Protein AF-A0A2D7VJ30-F1 (afdb_monomer_lite)

pLDDT: mean 86.88, std 16.92, range [27.81, 98.12]

Secondary structure (DSSP, 8-state):
-----GGGSS-----HHHHHHHHHHHHHHHHHHHHHHTTS--SSPPEEEEEEESSEEEEEEEETTTTEEEEEEEE-S-STT-SHHHHHHHHHHHHHHHHHSS---PPEEPPTTS-SEEEEPPTT-SSPEEEEEEEPPP--PPPTT-HHHHHHHHHHHHHHHHHHHTT----TT-------HHHHHS-TTSS--GGGSTT--HHHHHHHHHHHHHHHHHHHTS--STTT-----S---

Radius of gyration: 20.44 Å; chains: 1; bounding box: 49×44×53 Å

Structure (mmCIF, N/CA/C/O backbone):
data_AF-A0A2D7VJ30-F1
#
_entry.id   AF-A0A2D7VJ30-F1
#
loop_
_atom_site.group_PDB
_atom_site.id
_atom_site.type_symbol
_atom_site.label_atom_id
_atom_site.label_alt_id
_atom_site.label_comp_id
_atom_site.label_asym_id
_atom_site.label_entity_id
_atom_site.label_seq_id
_atom_site.pdbx_PDB_ins_code
_atom_site.Cartn_x
_atom_site.Cartn_y
_atom_site.Cartn_z
_atom_site.occupancy
_atom_site.B_iso_or_equiv
_atom_site.auth_seq_id
_atom_site.auth_comp_id
_atom_site.auth_asym_id
_atom_site.auth_atom_id
_atom_site.pdbx_PDB_model_num
ATOM 1 N N . MET A 1 1 ? 20.455 -17.076 -3.100 1.00 28.41 1 MET A N 1
ATOM 2 C CA . MET A 1 1 ? 21.435 -15.974 -2.982 1.00 28.41 1 MET A CA 1
ATOM 3 C C . MET A 1 1 ? 20.619 -14.715 -2.741 1.00 28.41 1 MET A C 1
ATOM 5 O O . MET A 1 1 ? 20.229 -14.033 -3.674 1.00 28.41 1 MET A O 1
ATOM 9 N N . SER A 1 2 ? 20.231 -14.583 -1.471 1.00 32.28 2 SER A N 1
ATOM 10 C CA . SER A 1 2 ? 19.262 -13.646 -0.897 1.00 32.28 2 SER A CA 1
ATOM 11 C C . SER A 1 2 ? 19.735 -12.207 -1.081 1.00 32.28 2 SER A C 1
ATOM 13 O O . SER A 1 2 ? 20.788 -11.851 -0.555 1.00 32.28 2 SER A O 1
ATOM 15 N N . LEU A 1 3 ? 18.965 -11.392 -1.793 1.00 27.81 3 LEU A N 1
ATOM 16 C CA . LEU A 1 3 ? 19.228 -9.969 -1.959 1.00 27.81 3 LEU A CA 1
ATOM 17 C C . LEU A 1 3 ? 18.086 -9.181 -1.314 1.00 27.81 3 LEU A C 1
ATOM 19 O O . LEU A 1 3 ? 16.923 -9.402 -1.625 1.00 27.81 3 LEU A O 1
ATOM 23 N N . TYR A 1 4 ? 18.491 -8.280 -0.416 1.00 28.09 4 TYR A N 1
ATOM 24 C CA . TYR A 1 4 ? 17.704 -7.277 0.305 1.00 28.09 4 TYR A CA 1
ATOM 25 C C . TYR A 1 4 ? 16.889 -7.741 1.519 1.00 28.09 4 TYR A C 1
ATOM 27 O O . TYR A 1 4 ? 15.678 -7.582 1.617 1.00 28.09 4 TYR A O 1
ATOM 35 N N . ARG A 1 5 ? 17.623 -8.157 2.561 1.00 30.75 5 ARG A N 1
ATOM 36 C CA . ARG A 1 5 ? 17.240 -7.796 3.932 1.00 30.75 5 ARG A CA 1
ATOM 37 C C . ARG A 1 5 ? 17.354 -6.274 4.080 1.00 30.75 5 ARG A C 1
ATOM 39 O O . ARG A 1 5 ? 18.399 -5.760 4.454 1.00 30.75 5 ARG A O 1
ATOM 46 N N . GLU A 1 6 ? 16.255 -5.559 3.871 1.00 36.19 6 GLU A N 1
ATOM 47 C CA . GLU A 1 6 ? 16.092 -4.151 4.286 1.00 36.19 6 GLU A CA 1
ATOM 48 C C . GLU A 1 6 ? 16.066 -3.962 5.819 1.00 36.19 6 GLU A C 1
ATOM 50 O O . GLU A 1 6 ? 15.799 -2.874 6.319 1.00 36.19 6 GLU A O 1
ATOM 55 N N . ARG A 1 7 ? 16.415 -4.994 6.600 1.00 30.75 7 ARG A N 1
ATOM 56 C CA . ARG A 1 7 ? 16.663 -4.864 8.043 1.00 30.75 7 ARG A CA 1
ATOM 57 C C . ARG A 1 7 ? 17.910 -4.037 8.376 1.00 30.75 7 ARG A C 1
ATOM 59 O O . ARG A 1 7 ? 18.017 -3.574 9.507 1.00 30.75 7 ARG A O 1
ATOM 66 N N . ASP A 1 8 ? 18.806 -3.808 7.415 1.00 31.05 8 ASP A N 1
ATOM 67 C CA . ASP A 1 8 ? 20.128 -3.232 7.691 1.00 31.05 8 ASP A CA 1
ATOM 68 C C . ASP A 1 8 ? 20.279 -1.743 7.314 1.00 31.05 8 ASP A C 1
ATOM 70 O O . ASP A 1 8 ? 21.296 -1.136 7.639 1.00 31.05 8 ASP A O 1
ATOM 74 N N . ALA A 1 9 ? 19.265 -1.099 6.718 1.00 29.41 9 ALA A N 1
ATOM 75 C CA . ALA A 1 9 ? 19.325 0.340 6.408 1.00 29.41 9 ALA A CA 1
ATOM 76 C C . ALA A 1 9 ? 18.953 1.254 7.598 1.00 29.41 9 ALA A C 1
ATOM 78 O O . ALA A 1 9 ? 19.264 2.442 7.578 1.00 29.41 9 ALA A O 1
ATOM 79 N N . TYR A 1 10 ? 18.347 0.705 8.660 1.00 31.94 10 TYR A N 1
ATOM 80 C CA . TYR A 1 10 ? 18.016 1.437 9.895 1.00 31.94 10 TYR A CA 1
ATOM 81 C C . TYR A 1 10 ? 18.921 1.095 11.092 1.00 31.94 10 TYR A C 1
ATOM 83 O O . TYR A 1 10 ? 18.740 1.634 12.182 1.00 31.94 10 TYR A O 1
ATOM 91 N N . LEU A 1 11 ? 19.924 0.230 10.909 1.00 32.91 11 LEU A N 1
ATOM 92 C CA . LEU A 1 11 ? 20.776 -0.281 11.988 1.00 32.91 11 LEU A CA 1
ATOM 93 C C . LEU A 1 11 ? 22.257 0.077 11.809 1.00 32.91 11 LEU A C 1
ATOM 95 O O . LEU A 1 11 ? 23.135 -0.752 12.021 1.00 32.91 11 LEU A O 1
ATOM 99 N N . ILE A 1 12 ? 22.568 1.336 11.491 1.00 35.53 12 ILE A N 1
ATOM 100 C CA . ILE A 1 12 ? 23.921 1.875 11.706 1.00 35.53 12 ILE A CA 1
ATOM 101 C C . ILE A 1 12 ? 23.830 3.257 12.355 1.00 35.53 12 ILE A C 1
ATOM 103 O O . ILE A 1 12 ? 24.028 4.280 11.716 1.00 35.53 12 ILE A O 1
ATOM 107 N N . MET A 1 13 ? 23.541 3.270 13.657 1.00 31.53 13 MET A N 1
ATOM 108 C CA . MET A 1 13 ? 24.076 4.252 14.609 1.00 31.53 13 MET A CA 1
ATOM 109 C C . MET A 1 13 ? 23.854 3.729 16.038 1.00 31.53 13 MET A C 1
ATOM 111 O O . MET A 1 13 ? 22.901 4.083 16.726 1.00 31.53 13 MET A O 1
ATOM 115 N N . GLN A 1 14 ? 24.741 2.836 16.490 1.00 40.41 14 GLN A N 1
ATOM 116 C CA . GLN A 1 14 ? 24.772 2.391 17.885 1.00 40.41 14 GLN A CA 1
ATOM 117 C C . GLN A 1 14 ? 25.393 3.487 18.763 1.00 40.41 14 GLN A C 1
ATOM 119 O O . GLN A 1 14 ? 26.599 3.519 18.981 1.00 40.41 14 GLN A O 1
ATOM 124 N N . ASN A 1 15 ? 24.545 4.386 19.263 1.00 39.69 15 ASN A N 1
ATOM 125 C CA . ASN A 1 15 ? 24.822 5.271 20.392 1.00 39.69 15 ASN A CA 1
ATOM 126 C C . ASN A 1 15 ? 23.623 5.200 21.346 1.00 39.69 15 ASN A C 1
ATOM 128 O O . ASN A 1 15 ? 22.479 5.220 20.898 1.00 39.69 15 ASN A O 1
ATOM 132 N N . VAL A 1 16 ? 23.868 5.141 22.658 1.00 47.88 16 VAL A N 1
ATOM 133 C CA . VAL A 1 16 ? 22.825 5.003 23.700 1.00 47.88 16 VAL A CA 1
ATOM 134 C C . VAL A 1 16 ? 21.731 6.082 23.583 1.00 47.88 16 VAL A C 1
ATOM 136 O O . VAL A 1 16 ? 20.562 5.782 23.793 1.00 47.88 16 VAL A O 1
ATOM 139 N N . GLY A 1 17 ? 22.073 7.290 23.116 1.00 40.62 17 GLY A N 1
ATOM 140 C CA . GLY A 1 17 ? 21.103 8.365 22.866 1.00 40.62 17 GLY A CA 1
ATOM 141 C C . GLY A 1 17 ? 20.212 8.189 21.625 1.00 40.62 17 GLY A C 1
ATOM 142 O O . GLY A 1 17 ? 19.139 8.772 21.574 1.00 40.62 17 GLY A O 1
ATOM 143 N N . VAL A 1 18 ? 20.596 7.375 20.634 1.00 52.44 18 VAL A N 1
ATOM 144 C CA . VAL A 1 18 ? 19.772 7.120 19.431 1.00 52.44 18 VAL A CA 1
ATOM 145 C C . VAL A 1 18 ? 18.658 6.119 19.743 1.00 52.44 18 VAL A C 1
ATOM 147 O O . VAL A 1 18 ? 17.539 6.283 19.268 1.00 52.44 18 VAL A O 1
ATOM 150 N N . ASN A 1 19 ? 18.923 5.128 20.600 1.00 46.28 19 ASN A N 1
ATOM 151 C CA . ASN A 1 19 ? 17.893 4.188 21.048 1.00 46.28 19 ASN A CA 1
ATOM 152 C C . ASN A 1 19 ? 16.810 4.874 21.889 1.00 46.28 19 ASN A C 1
ATOM 154 O O . ASN A 1 19 ? 15.638 4.584 21.687 1.00 46.28 19 ASN A O 1
ATOM 158 N N . GLU A 1 20 ? 17.164 5.804 22.780 1.00 45.00 20 GLU A N 1
ATOM 159 C CA . GLU A 1 20 ? 16.167 6.556 23.560 1.00 45.00 20 GLU A CA 1
ATOM 160 C C . GLU A 1 20 ? 15.290 7.451 22.673 1.00 45.00 20 GLU A C 1
ATOM 162 O O . GLU A 1 20 ? 14.073 7.460 22.837 1.00 45.00 20 GLU A O 1
ATOM 167 N N . VAL A 1 21 ? 15.883 8.130 21.683 1.00 56.81 21 VAL A N 1
ATOM 168 C CA . VAL A 1 21 ? 15.156 8.977 20.717 1.00 56.81 21 VAL A CA 1
ATOM 169 C C . VAL A 1 21 ? 14.266 8.148 19.785 1.00 56.81 21 VAL A C 1
ATOM 171 O O . VAL A 1 21 ? 13.152 8.558 19.461 1.00 56.81 21 VAL A O 1
ATOM 174 N N . MET A 1 22 ? 14.723 6.966 19.354 1.00 58.19 22 MET A N 1
ATOM 175 C CA . MET A 1 22 ? 13.897 6.047 18.562 1.00 58.19 22 MET A CA 1
ATOM 176 C C . MET A 1 22 ? 12.749 5.465 19.392 1.00 58.19 22 MET A C 1
ATOM 178 O O . MET A 1 22 ? 11.627 5.395 18.901 1.00 58.19 22 MET A O 1
ATOM 182 N N . ILE A 1 23 ? 12.986 5.076 20.647 1.00 60.16 23 ILE A N 1
ATOM 183 C CA . ILE A 1 23 ? 11.924 4.585 21.539 1.00 60.16 23 ILE A CA 1
ATOM 184 C C . ILE A 1 23 ? 10.889 5.693 21.788 1.00 60.16 23 ILE A C 1
ATOM 186 O O . ILE A 1 23 ? 9.693 5.440 21.647 1.00 60.16 23 ILE A O 1
ATOM 190 N N . SER A 1 24 ? 11.328 6.931 22.047 1.00 62.56 24 SER A N 1
ATOM 191 C CA . SER A 1 24 ? 10.415 8.055 22.286 1.00 62.56 24 SER A CA 1
ATOM 192 C C . SER A 1 24 ? 9.548 8.379 21.066 1.00 62.56 24 SER A C 1
ATOM 194 O O . SER A 1 24 ? 8.354 8.618 21.216 1.00 62.56 24 SER A O 1
ATOM 196 N N . THR A 1 25 ? 10.099 8.305 19.849 1.00 74.56 25 THR A N 1
ATOM 197 C CA . THR A 1 25 ? 9.319 8.528 18.616 1.00 74.56 25 THR A CA 1
ATOM 198 C C . THR A 1 25 ? 8.296 7.423 18.350 1.00 74.56 25 THR A C 1
ATOM 200 O O . THR A 1 25 ? 7.193 7.718 17.885 1.00 74.56 25 THR A O 1
ATOM 203 N N . HIS A 1 26 ? 8.606 6.161 18.669 1.00 77.75 26 HIS A N 1
ATOM 204 C CA . HIS A 1 26 ? 7.632 5.070 18.544 1.00 77.75 26 HIS A CA 1
ATOM 205 C C . HIS A 1 26 ? 6.495 5.203 19.563 1.00 77.75 26 HIS A C 1
ATOM 207 O O . HIS A 1 26 ? 5.338 4.951 19.216 1.00 77.75 26 HIS A O 1
ATOM 213 N N . ASP A 1 27 ? 6.803 5.621 20.791 1.00 82.75 27 ASP A N 1
ATOM 214 C CA . ASP A 1 27 ? 5.796 5.857 21.826 1.00 82.75 27 ASP A CA 1
ATOM 215 C C . ASP A 1 27 ? 4.897 7.048 21.479 1.00 82.75 27 ASP A C 1
ATOM 217 O O . ASP A 1 27 ? 3.673 6.934 21.575 1.00 82.75 27 ASP A O 1
ATOM 221 N N . GLU A 1 28 ? 5.466 8.157 21.002 1.00 87.69 28 GLU A N 1
ATOM 222 C CA . GLU A 1 28 ? 4.704 9.309 20.510 1.00 87.69 28 GLU A CA 1
ATOM 223 C C . GLU A 1 28 ? 3.789 8.915 19.348 1.00 87.69 28 GLU A C 1
ATOM 225 O O . GLU A 1 28 ? 2.594 9.215 19.376 1.00 87.69 28 GLU A O 1
ATOM 230 N N . MET A 1 29 ? 4.307 8.168 18.369 1.00 90.56 29 MET A N 1
ATOM 231 C CA . MET A 1 29 ? 3.504 7.693 17.244 1.00 90.56 29 MET A CA 1
ATOM 232 C C . MET A 1 29 ? 2.374 6.767 17.699 1.00 90.56 29 MET A C 1
ATOM 234 O O . MET A 1 29 ? 1.230 6.897 17.264 1.00 90.56 29 MET A O 1
ATOM 238 N N . LYS A 1 30 ? 2.654 5.863 18.640 1.00 91.69 30 LYS A N 1
ATOM 239 C CA . LYS A 1 30 ? 1.637 4.988 19.227 1.00 91.69 30 LYS A CA 1
ATOM 240 C C . LYS A 1 30 ? 0.530 5.784 19.924 1.00 91.69 30 LYS A C 1
ATOM 242 O O . LYS A 1 30 ? -0.623 5.355 19.877 1.00 91.69 30 LYS A O 1
ATOM 247 N N . GLN A 1 31 ? 0.835 6.930 20.539 1.00 91.62 31 GLN A N 1
ATOM 248 C CA . GLN A 1 31 ? -0.200 7.817 21.085 1.00 91.62 31 GLN A CA 1
ATOM 249 C C . GLN A 1 31 ? -1.036 8.481 19.987 1.00 91.62 31 GLN A C 1
ATOM 251 O O . GLN A 1 31 ? -2.257 8.518 20.114 1.00 91.62 31 GLN A O 1
ATOM 256 N N . GLN A 1 32 ? -0.416 8.927 18.891 1.00 93.94 32 GLN A N 1
ATOM 257 C CA . GLN A 1 32 ? -1.145 9.491 17.745 1.00 93.94 32 GLN A CA 1
ATOM 258 C C . GLN A 1 32 ? -2.102 8.467 17.125 1.00 93.94 32 GLN A C 1
ATOM 260 O O . GLN A 1 32 ? -3.252 8.784 16.836 1.00 93.94 32 GLN A O 1
ATOM 265 N N . ILE A 1 33 ? -1.676 7.206 17.010 1.00 95.06 33 ILE A N 1
ATOM 266 C CA . ILE A 1 33 ? -2.537 6.118 16.526 1.00 95.06 33 ILE A CA 1
ATOM 267 C C . ILE A 1 33 ? -3.690 5.857 17.497 1.00 95.06 33 ILE A C 1
ATOM 269 O O . ILE A 1 33 ? -4.824 5.682 17.067 1.00 95.06 33 ILE A O 1
ATOM 273 N N . LYS A 1 34 ? -3.438 5.848 18.811 1.00 94.44 34 LYS A N 1
ATOM 274 C CA . LYS A 1 34 ? -4.513 5.698 19.806 1.00 94.44 34 LYS A CA 1
ATOM 275 C C . LYS A 1 34 ? -5.538 6.826 19.727 1.00 94.44 34 LYS A C 1
ATOM 277 O O . LYS A 1 34 ? -6.722 6.559 19.914 1.00 94.44 34 LYS A O 1
ATOM 282 N N . GLU A 1 35 ? -5.101 8.054 19.456 1.00 94.06 35 GLU A N 1
ATOM 283 C CA . GLU A 1 35 ? -6.007 9.182 19.230 1.00 94.06 35 GLU A CA 1
ATOM 284 C C . GLU A 1 35 ? -6.831 8.977 17.959 1.00 94.06 35 GLU A C 1
ATOM 286 O O . GLU A 1 35 ? -8.057 9.044 18.008 1.00 94.06 35 GLU A O 1
ATOM 291 N N . LEU A 1 36 ? -6.175 8.624 16.850 1.00 95.19 36 LEU A N 1
ATOM 292 C CA . LEU A 1 36 ? -6.826 8.290 15.583 1.00 95.19 36 LEU A CA 1
ATOM 293 C C . LEU A 1 36 ? -7.886 7.195 15.763 1.00 95.19 36 LEU A C 1
ATOM 295 O O . LEU A 1 36 ? -8.992 7.315 15.243 1.00 95.19 36 LEU A O 1
ATOM 299 N N . LEU A 1 37 ? -7.599 6.152 16.547 1.00 96.56 37 LEU A N 1
ATOM 300 C CA . LEU A 1 37 ? -8.526 5.039 16.776 1.00 96.56 37 LEU A CA 1
ATOM 301 C C . LEU A 1 37 ? -9.787 5.446 17.556 1.00 96.56 37 LEU A C 1
ATOM 303 O O . LEU A 1 37 ? -10.781 4.725 17.502 1.00 96.56 37 LEU A O 1
ATOM 307 N N . ARG A 1 38 ? -9.820 6.618 18.212 1.00 95.81 38 ARG A N 1
ATOM 308 C CA . ARG A 1 38 ? -11.063 7.160 18.801 1.00 95.81 38 ARG A CA 1
ATOM 309 C C . ARG A 1 38 ? -12.093 7.554 17.748 1.00 95.81 38 ARG A C 1
ATOM 311 O O . ARG A 1 38 ? -13.291 7.572 18.053 1.00 95.81 38 ARG A O 1
ATOM 318 N N . GLN A 1 39 ? -11.648 7.816 16.521 1.00 96.19 39 GLN A N 1
ATOM 319 C CA . GLN A 1 39 ? -12.527 8.082 15.385 1.00 96.19 39 GLN A CA 1
ATOM 320 C C . GLN A 1 39 ? -13.224 6.820 14.871 1.00 96.19 39 GLN A C 1
ATOM 322 O O . GLN A 1 39 ? -14.129 6.931 14.058 1.00 96.19 39 GLN A O 1
ATOM 327 N N . TYR A 1 40 ? -12.875 5.635 15.373 1.00 97.00 40 TYR A N 1
ATOM 328 C CA . TYR A 1 40 ? -13.474 4.360 14.985 1.00 97.00 40 TYR A CA 1
ATOM 329 C C . TYR A 1 40 ? -14.381 3.815 16.094 1.00 97.00 40 TYR A C 1
ATOM 331 O O . TYR A 1 40 ? -14.348 4.261 17.249 1.00 97.00 40 TYR A O 1
ATOM 339 N N . GLU A 1 41 ? -15.246 2.871 15.736 1.00 94.00 41 GLU A N 1
ATOM 340 C CA . GLU A 1 41 ? -16.176 2.225 16.663 1.00 94.00 41 GLU A CA 1
ATOM 341 C C . GLU A 1 41 ? -15.523 1.020 17.348 1.00 94.00 41 GLU A C 1
ATOM 343 O O . GLU A 1 41 ? -15.628 -0.112 16.889 1.00 94.00 41 GLU A O 1
ATOM 348 N N . PHE A 1 42 ? -14.859 1.275 18.476 1.00 94.88 42 PHE A N 1
ATOM 349 C CA . PHE A 1 42 ? -14.403 0.240 19.405 1.00 94.88 42 PHE A CA 1
ATOM 350 C C . PHE A 1 42 ? -15.138 0.376 20.741 1.00 94.88 42 PHE A C 1
ATOM 352 O O . PHE A 1 42 ? -15.321 1.491 21.236 1.00 94.88 42 PHE A O 1
ATOM 359 N N . ALA A 1 43 ? -15.536 -0.747 21.344 1.00 93.25 43 ALA A N 1
ATOM 360 C CA . ALA A 1 43 ? -16.211 -0.757 22.646 1.00 93.25 43 ALA A CA 1
ATOM 361 C C . ALA A 1 43 ? -15.281 -0.321 23.794 1.00 93.25 43 ALA A C 1
ATOM 363 O O . ALA A 1 43 ? -15.713 0.329 24.747 1.00 93.25 43 ALA A O 1
ATOM 364 N N . ALA A 1 44 ? -13.991 -0.636 23.673 1.00 93.19 44 ALA A N 1
ATOM 365 C CA . ALA A 1 44 ? -12.924 -0.191 24.558 1.00 93.19 44 ALA A CA 1
ATOM 366 C C . ALA A 1 44 ? -11.691 0.223 23.732 1.00 93.19 44 ALA A C 1
ATOM 368 O O . ALA A 1 44 ? -11.546 -0.225 22.595 1.00 93.19 44 ALA A O 1
ATOM 369 N N . PRO A 1 45 ? -10.783 1.066 24.265 1.00 94.31 45 PRO A N 1
ATOM 370 C CA . PRO A 1 45 ? -9.557 1.426 23.557 1.00 94.31 45 PRO A CA 1
ATOM 371 C C . PRO A 1 45 ? -8.728 0.175 23.211 1.00 94.31 45 PRO A C 1
ATOM 373 O O . PRO A 1 45 ? -8.317 -0.536 24.134 1.00 94.31 45 PRO A O 1
ATOM 376 N N . PRO A 1 46 ? -8.454 -0.098 21.923 1.00 96.38 46 PRO A N 1
ATOM 377 C CA . PRO A 1 46 ? -7.729 -1.297 21.531 1.00 96.38 46 PRO 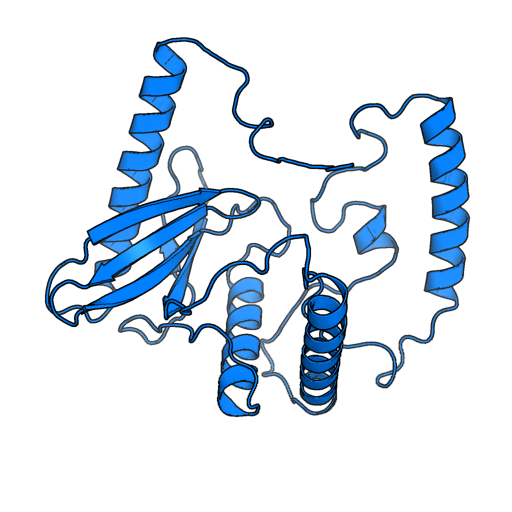A CA 1
ATOM 378 C C . PRO A 1 46 ? -6.231 -1.179 21.846 1.00 96.38 46 PRO A C 1
ATOM 380 O O . PRO A 1 46 ? -5.669 -0.087 22.008 1.00 96.38 46 PRO A O 1
ATOM 383 N N . GLU A 1 47 ? -5.556 -2.322 21.916 1.00 96.62 47 GLU A N 1
ATOM 384 C CA . GLU A 1 47 ? -4.109 -2.366 22.086 1.00 96.62 47 GLU A CA 1
ATOM 385 C C . GLU A 1 47 ? -3.407 -2.142 20.746 1.00 96.62 47 GLU A C 1
ATOM 387 O O . GLU A 1 47 ? -3.735 -2.780 19.753 1.00 96.62 47 GLU A O 1
ATOM 392 N N . VAL A 1 48 ? -2.396 -1.272 20.729 1.00 96.88 48 VAL A N 1
ATOM 393 C CA . VAL A 1 48 ? -1.609 -0.956 19.529 1.00 96.88 48 VAL A CA 1
ATOM 394 C C . VAL A 1 48 ? -0.179 -1.458 19.698 1.00 96.88 48 VAL A C 1
ATOM 396 O O . VAL A 1 48 ? 0.479 -1.129 20.692 1.00 96.88 48 VAL A O 1
ATOM 399 N N . SER A 1 49 ? 0.343 -2.194 18.724 1.00 94.25 49 SER A N 1
ATOM 400 C CA . SER A 1 49 ? 1.736 -2.644 18.680 1.00 94.25 49 SER A CA 1
ATOM 401 C C . SER A 1 49 ? 2.365 -2.355 17.321 1.00 94.25 49 SER A C 1
ATOM 403 O O . SER A 1 49 ? 1.718 -2.434 16.282 1.00 94.25 49 SER A O 1
ATOM 405 N N . TYR A 1 50 ? 3.639 -1.974 17.327 1.00 93.38 50 TYR A N 1
ATOM 406 C CA . TYR A 1 50 ? 4.400 -1.792 16.096 1.00 93.38 50 TYR A CA 1
ATOM 407 C C . TYR A 1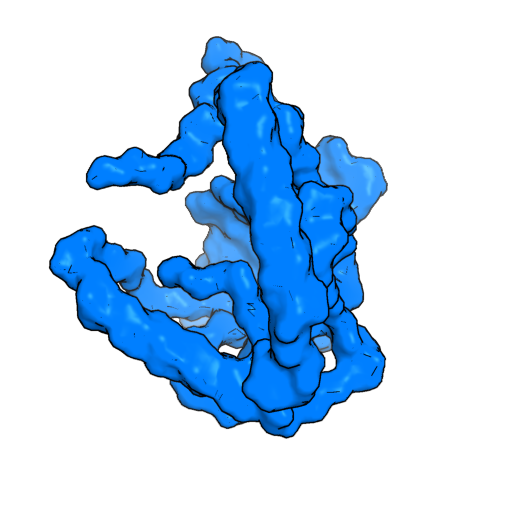 50 ? 4.711 -3.155 15.471 1.00 93.38 50 TYR A C 1
ATOM 409 O O . TYR A 1 50 ? 5.128 -4.070 16.185 1.00 93.38 50 TYR A O 1
ATOM 417 N N . LEU A 1 51 ? 4.511 -3.287 14.159 1.00 89.69 51 LEU A N 1
ATOM 418 C CA . LEU A 1 51 ? 4.802 -4.515 13.421 1.00 89.69 51 LEU A CA 1
ATOM 419 C C . LEU A 1 51 ? 6.110 -4.394 12.641 1.00 89.69 51 LEU A C 1
ATOM 421 O O . LEU A 1 51 ? 7.031 -5.183 12.841 1.00 89.69 51 LEU A O 1
ATOM 425 N N . THR A 1 52 ? 6.176 -3.431 11.724 1.00 88.50 52 THR A N 1
ATOM 426 C CA . THR A 1 52 ? 7.323 -3.248 10.832 1.00 88.50 52 THR A CA 1
ATOM 427 C C . THR A 1 52 ? 7.288 -1.873 10.172 1.00 88.50 52 THR A C 1
ATOM 429 O O . THR A 1 52 ? 6.245 -1.213 10.138 1.00 88.50 52 THR A O 1
ATOM 432 N N . ALA A 1 53 ? 8.416 -1.475 9.595 1.00 84.19 53 ALA A N 1
ATOM 433 C CA . ALA A 1 53 ? 8.500 -0.363 8.668 1.00 84.19 53 ALA A CA 1
ATOM 434 C C . ALA A 1 53 ? 9.390 -0.744 7.487 1.00 84.19 53 ALA A C 1
ATOM 436 O O . ALA A 1 53 ? 10.464 -1.319 7.666 1.00 84.19 53 ALA A O 1
ATOM 437 N N . SER A 1 54 ? 8.930 -0.390 6.292 1.00 76.88 54 SER A N 1
ATOM 438 C CA . SER A 1 54 ? 9.746 -0.310 5.078 1.00 76.88 54 SER A CA 1
ATOM 439 C C . SER A 1 54 ? 9.469 1.041 4.414 1.00 76.88 54 SER A C 1
ATOM 441 O O . SER A 1 54 ? 9.979 2.064 4.865 1.00 76.88 54 SER A O 1
ATOM 443 N N . GLU A 1 55 ? 8.567 1.087 3.432 1.00 81.88 55 GLU A N 1
ATOM 444 C CA . GLU A 1 55 ? 8.068 2.326 2.826 1.00 81.88 55 GLU A CA 1
ATOM 445 C C . GLU A 1 55 ? 7.008 3.026 3.676 1.00 81.88 55 GLU A C 1
ATOM 447 O O . GLU A 1 55 ? 6.845 4.241 3.581 1.00 81.88 55 GLU A O 1
ATOM 452 N N . ASN A 1 56 ? 6.285 2.263 4.494 1.00 89.19 56 ASN A N 1
ATOM 453 C CA . ASN A 1 56 ? 5.224 2.719 5.386 1.00 89.19 56 ASN A CA 1
ATOM 454 C C . ASN A 1 56 ? 5.465 2.141 6.782 1.00 89.19 56 ASN A C 1
ATOM 456 O O . ASN A 1 56 ? 6.109 1.099 6.910 1.00 89.19 56 ASN A O 1
ATOM 460 N N . GLN A 1 57 ? 4.931 2.785 7.820 1.00 92.50 57 GLN A N 1
ATOM 461 C CA . GLN A 1 57 ? 4.949 2.222 9.173 1.00 92.50 57 GLN A CA 1
ATOM 462 C C . GLN A 1 57 ? 3.652 1.461 9.417 1.00 92.50 57 GLN A C 1
ATOM 464 O O . GLN A 1 57 ? 2.565 1.997 9.192 1.00 92.50 57 GLN A O 1
ATOM 469 N N . ILE A 1 58 ? 3.768 0.215 9.865 1.00 94.19 58 ILE A N 1
ATOM 470 C CA . ILE A 1 58 ? 2.641 -0.693 10.050 1.00 94.19 58 ILE A CA 1
ATOM 471 C C . ILE A 1 58 ? 2.491 -1.026 11.530 1.00 94.19 58 ILE A C 1
ATOM 473 O O . ILE A 1 58 ? 3.446 -1.441 12.192 1.00 94.19 58 ILE A O 1
ATOM 477 N N . TYR A 1 59 ? 1.268 -0.886 12.031 1.00 95.69 59 TYR A N 1
ATOM 478 C CA . TYR A 1 59 ? 0.891 -1.193 13.403 1.00 95.69 59 TYR A CA 1
ATOM 479 C C . TYR A 1 59 ? -0.253 -2.200 13.423 1.00 95.69 59 TYR A C 1
ATOM 481 O O . TYR A 1 59 ? -1.194 -2.096 12.639 1.00 95.69 59 TYR A O 1
ATOM 489 N N . ILE A 1 60 ? -0.184 -3.159 14.341 1.00 96.75 60 ILE A N 1
ATOM 490 C CA . ILE A 1 60 ? -1.288 -4.065 14.648 1.00 96.75 60 ILE A CA 1
ATOM 491 C C . ILE A 1 60 ? -2.140 -3.433 15.744 1.00 96.75 60 ILE A C 1
ATOM 493 O O . ILE A 1 60 ? -1.625 -2.867 16.712 1.00 96.75 60 ILE A O 1
ATOM 497 N N . VAL A 1 61 ? -3.451 -3.559 15.586 1.00 97.81 61 VAL A N 1
ATOM 498 C CA . VAL A 1 61 ? -4.456 -3.144 16.556 1.00 97.81 61 VAL A CA 1
ATOM 499 C C . VAL A 1 61 ? -5.222 -4.385 17.000 1.00 97.81 61 VAL A C 1
ATOM 501 O O . VAL A 1 61 ? -5.879 -5.030 16.184 1.00 97.81 61 VAL A O 1
ATOM 504 N N . ASN A 1 62 ? -5.123 -4.732 18.281 1.00 97.44 62 ASN A N 1
ATOM 505 C CA . ASN A 1 62 ? -5.860 -5.837 18.885 1.00 97.44 62 ASN A CA 1
ATOM 506 C C . ASN A 1 62 ? -7.058 -5.274 19.652 1.00 97.44 62 ASN A C 1
ATOM 508 O O . ASN A 1 62 ? -6.893 -4.582 20.662 1.00 97.44 62 ASN A O 1
ATOM 512 N N . ASP A 1 63 ? -8.258 -5.570 19.166 1.00 96.81 63 ASP A N 1
ATOM 513 C CA . ASP A 1 63 ? -9.496 -5.270 19.871 1.00 96.81 63 ASP A CA 1
ATOM 514 C C . ASP A 1 63 ? -9.853 -6.456 20.770 1.00 96.81 63 ASP A C 1
ATOM 516 O O . ASP A 1 63 ? -10.427 -7.451 20.329 1.00 96.81 63 ASP A O 1
ATOM 520 N N . HIS A 1 64 ? -9.466 -6.359 22.042 1.00 94.06 64 HIS A N 1
ATOM 521 C CA . HIS A 1 64 ? -9.668 -7.424 23.028 1.00 94.06 64 HIS A CA 1
ATOM 522 C C . HIS A 1 64 ? -11.141 -7.676 23.366 1.00 94.06 64 HIS A C 1
ATOM 524 O O . HIS A 1 64 ? -11.452 -8.751 23.872 1.00 94.06 64 HIS A O 1
ATOM 530 N N . ASP A 1 65 ? -12.036 -6.721 23.096 1.00 94.06 65 ASP A N 1
ATOM 531 C CA . ASP A 1 65 ? -13.470 -6.887 23.354 1.00 94.06 65 ASP A CA 1
ATOM 532 C C . ASP A 1 65 ? -14.118 -7.787 22.294 1.00 94.06 65 ASP A C 1
ATOM 534 O O . ASP A 1 65 ? -14.782 -8.770 22.626 1.00 94.06 65 ASP A O 1
ATOM 538 N N . SER A 1 66 ? -13.855 -7.515 21.010 1.00 94.12 66 SER A N 1
ATOM 539 C CA . SER A 1 66 ? -14.383 -8.333 19.909 1.00 94.12 66 SER A CA 1
ATOM 540 C C . SER A 1 66 ? -13.516 -9.546 19.552 1.00 94.12 66 SER A C 1
ATOM 542 O O . SER A 1 66 ? -13.974 -10.448 18.850 1.00 94.12 66 SER A O 1
ATOM 544 N N . GLY A 1 67 ? -12.260 -9.577 20.006 1.00 94.56 67 GLY A N 1
ATOM 545 C CA . GLY A 1 67 ? -11.259 -10.575 19.620 1.00 94.56 67 GLY A CA 1
ATOM 546 C C . GLY A 1 67 ? -10.690 -10.378 18.208 1.00 94.56 67 GLY A C 1
ATOM 547 O O . GLY A 1 67 ? -9.901 -11.205 17.748 1.00 94.56 67 GLY A O 1
ATOM 548 N N . ASN A 1 68 ? -11.073 -9.304 17.509 1.00 95.75 68 ASN A N 1
ATOM 549 C CA . ASN A 1 68 ? -10.611 -9.016 16.154 1.00 95.75 68 ASN A CA 1
ATOM 550 C C . ASN A 1 68 ? -9.258 -8.296 16.139 1.00 95.75 68 ASN A C 1
ATOM 552 O O . ASN A 1 68 ? -8.867 -7.595 17.077 1.00 95.75 68 ASN A O 1
ATOM 556 N N . ARG A 1 69 ? -8.564 -8.431 15.007 1.00 97.12 69 ARG A N 1
ATOM 557 C CA . ARG A 1 69 ? -7.322 -7.716 14.714 1.00 97.12 69 ARG A CA 1
ATOM 558 C C . ARG A 1 69 ? -7.497 -6.803 13.514 1.00 97.12 69 ARG A C 1
ATOM 560 O O . ARG A 1 69 ? -8.186 -7.137 12.548 1.00 97.12 69 ARG A O 1
ATOM 567 N N . TYR A 1 70 ? -6.800 -5.680 13.564 1.00 97.94 70 TYR A N 1
ATOM 568 C CA . TYR A 1 70 ? -6.758 -4.685 12.505 1.00 97.94 70 TYR A CA 1
ATOM 569 C C . TYR A 1 70 ? -5.324 -4.229 12.270 1.00 97.94 70 TYR A C 1
ATOM 571 O O . TYR A 1 70 ? -4.422 -4.485 13.073 1.00 97.94 70 TYR A O 1
ATOM 579 N N . VAL A 1 71 ? -5.119 -3.549 11.152 1.00 97.50 71 VAL A N 1
ATOM 580 C CA . VAL A 1 71 ? -3.834 -2.972 10.771 1.00 97.50 71 VAL A CA 1
ATOM 581 C C . VAL A 1 71 ? -4.022 -1.486 10.539 1.00 97.50 71 VAL A C 1
ATOM 583 O O . VAL A 1 71 ? -4.918 -1.092 9.802 1.00 97.50 71 VAL A O 1
ATOM 586 N N . VAL A 1 72 ? -3.158 -0.667 11.132 1.00 97.75 72 VAL A N 1
ATOM 587 C CA . VAL A 1 72 ? -3.030 0.753 10.794 1.00 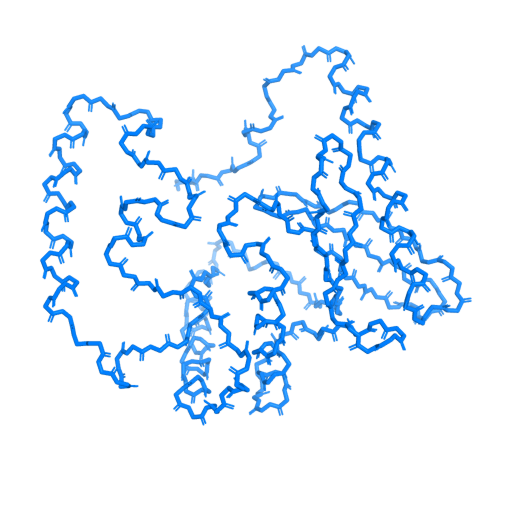97.75 72 VAL A CA 1
ATOM 588 C C . VAL A 1 72 ? -1.743 0.935 10.006 1.00 97.75 72 VAL A C 1
ATOM 590 O O . VAL A 1 72 ? -0.657 0.603 10.489 1.00 97.75 72 VAL A O 1
ATOM 593 N N . ARG A 1 73 ? -1.865 1.470 8.791 1.00 96.44 73 ARG A N 1
ATOM 594 C CA . ARG A 1 73 ? -0.733 1.876 7.956 1.00 96.44 73 ARG A CA 1
ATOM 595 C C . ARG A 1 73 ? -0.598 3.384 8.011 1.00 96.44 73 ARG A C 1
ATOM 597 O O . ARG A 1 73 ? -1.557 4.090 7.723 1.00 96.44 73 ARG A O 1
ATOM 604 N N . ILE A 1 74 ? 0.608 3.857 8.292 1.00 94.44 74 ILE A N 1
ATOM 605 C CA . ILE A 1 74 ? 0.986 5.264 8.177 1.00 94.44 74 ILE A CA 1
ATOM 606 C C . ILE A 1 74 ? 1.857 5.417 6.936 1.00 94.44 74 ILE A C 1
ATOM 608 O O . ILE A 1 74 ? 2.944 4.833 6.852 1.00 94.44 74 ILE A O 1
ATOM 612 N N . ASN A 1 75 ? 1.388 6.210 5.976 1.00 92.19 75 ASN A N 1
ATOM 613 C CA . ASN A 1 75 ? 2.132 6.490 4.759 1.00 92.19 75 ASN A CA 1
ATOM 614 C C . ASN A 1 75 ? 3.343 7.386 5.067 1.00 92.19 75 ASN A C 1
ATOM 616 O O . ASN A 1 75 ? 3.230 8.390 5.772 1.00 92.19 75 ASN A O 1
ATOM 620 N N . SER A 1 76 ? 4.520 7.058 4.524 1.00 83.88 76 SER A N 1
ATOM 621 C CA . SER A 1 76 ? 5.759 7.797 4.845 1.00 83.88 76 SER A CA 1
ATOM 622 C C . SER A 1 76 ? 5.766 9.261 4.409 1.00 83.88 76 SER A C 1
ATOM 624 O O . SER A 1 76 ? 6.613 10.025 4.879 1.00 83.88 76 SER A O 1
ATOM 626 N N . GLY A 1 77 ? 4.885 9.660 3.487 1.00 83.62 77 GLY A N 1
ATOM 627 C CA . GLY A 1 77 ? 4.906 10.987 2.865 1.00 83.62 77 GLY A CA 1
ATOM 628 C C . GLY A 1 77 ? 6.130 11.251 1.976 1.00 83.62 77 GLY A C 1
ATOM 629 O O . GLY A 1 77 ? 6.314 12.380 1.538 1.00 83.62 77 GLY A O 1
ATOM 630 N N . ARG A 1 78 ? 6.990 10.245 1.734 1.00 83.88 78 ARG A N 1
ATOM 631 C CA . ARG A 1 78 ? 8.182 10.378 0.877 1.00 83.88 78 ARG A CA 1
ATOM 632 C C . ARG A 1 78 ? 7.820 10.412 -0.606 1.00 83.88 78 ARG A C 1
ATOM 634 O O . ARG A 1 78 ? 8.437 11.144 -1.368 1.00 83.88 78 ARG A O 1
ATOM 641 N N . LEU A 1 79 ? 6.845 9.598 -0.997 1.00 84.44 79 LEU A N 1
ATOM 642 C CA . LEU A 1 79 ? 6.459 9.411 -2.390 1.00 84.44 79 LEU A CA 1
ATOM 643 C C . LEU A 1 79 ? 5.452 10.479 -2.806 1.00 84.44 79 LEU A C 1
ATOM 645 O O . LEU A 1 79 ? 4.597 10.868 -2.009 1.00 84.44 79 LEU A O 1
ATOM 649 N N . ALA A 1 80 ? 5.516 10.916 -4.064 1.00 84.06 80 ALA A N 1
ATOM 650 C CA . ALA A 1 80 ? 4.656 11.991 -4.574 1.00 84.06 80 ALA A CA 1
ATOM 651 C C . ALA A 1 80 ? 3.150 11.679 -4.431 1.00 84.06 80 ALA A C 1
ATOM 653 O O . ALA A 1 80 ? 2.324 12.579 -4.280 1.00 84.06 80 ALA A O 1
ATOM 654 N N . TYR A 1 81 ? 2.804 10.391 -4.430 1.00 83.38 81 TYR A N 1
ATOM 655 C CA . TYR A 1 81 ? 1.442 9.882 -4.299 1.00 83.38 81 TYR A CA 1
ATOM 656 C C . TYR A 1 81 ? 1.040 9.507 -2.865 1.00 83.38 81 TYR A C 1
ATOM 658 O O . TYR A 1 81 ? -0.036 8.957 -2.652 1.00 83.38 81 TYR A O 1
ATOM 666 N N . HIS A 1 82 ? 1.866 9.804 -1.857 1.00 88.00 82 HIS A N 1
ATOM 667 C CA . HIS A 1 82 ? 1.489 9.698 -0.442 1.00 88.00 82 HIS A CA 1
ATOM 668 C C . HIS A 1 82 ? 0.741 10.959 0.029 1.00 88.00 82 HIS A C 1
ATOM 670 O O . HIS A 1 82 ? 1.099 11.561 1.041 1.00 88.00 82 HIS A O 1
ATOM 676 N N . ASN A 1 83 ? -0.284 11.359 -0.726 1.00 91.94 83 ASN A N 1
ATOM 677 C CA . ASN A 1 83 ? -1.227 12.427 -0.387 1.00 91.94 83 ASN A CA 1
ATOM 678 C C . ASN A 1 83 ? -2.641 11.857 -0.188 1.00 91.94 83 ASN A C 1
ATOM 680 O O . ASN A 1 83 ? -2.906 10.711 -0.562 1.00 91.94 83 ASN A O 1
ATOM 684 N N . ALA A 1 84 ? -3.530 12.645 0.420 1.00 94.38 84 ALA A N 1
ATOM 685 C CA . ALA A 1 84 ? -4.866 12.197 0.805 1.00 94.38 84 ALA A CA 1
ATOM 686 C C . ALA A 1 84 ? -5.665 11.647 -0.385 1.00 94.38 84 ALA A C 1
ATOM 688 O O . ALA A 1 84 ? -6.248 10.572 -0.284 1.00 94.38 84 ALA A O 1
ATOM 689 N N . GLU A 1 85 ? -5.644 12.342 -1.521 1.00 95.75 85 GLU A N 1
ATOM 690 C CA . GLU A 1 85 ? -6.440 12.029 -2.708 1.00 95.75 85 GLU A CA 1
ATOM 691 C C . GLU A 1 85 ? -5.998 10.713 -3.366 1.00 95.75 85 GLU A C 1
ATOM 693 O O . GLU A 1 85 ? -6.813 9.855 -3.720 1.00 95.75 85 GLU A O 1
ATOM 698 N N . GLN A 1 86 ? -4.686 10.515 -3.490 1.00 96.19 86 GLN A N 1
ATOM 699 C CA . GLN A 1 86 ? -4.100 9.315 -4.088 1.00 96.19 86 GLN A CA 1
ATOM 700 C C . GLN A 1 86 ? -4.253 8.092 -3.177 1.00 96.19 86 GLN A C 1
ATOM 702 O O . GLN A 1 86 ? -4.472 6.982 -3.675 1.00 96.19 86 GLN A O 1
ATOM 707 N N . ILE A 1 87 ? -4.155 8.278 -1.855 1.00 96.81 87 ILE A N 1
ATOM 708 C CA . ILE A 1 87 ? -4.421 7.220 -0.870 1.00 96.81 87 ILE A CA 1
ATOM 709 C C . ILE A 1 87 ? -5.917 6.885 -0.865 1.00 96.81 87 ILE A C 1
ATOM 711 O O . ILE A 1 87 ? -6.276 5.713 -0.859 1.00 96.81 87 ILE A O 1
ATOM 715 N N . HIS A 1 88 ? -6.799 7.881 -0.942 1.00 97.44 88 HIS A N 1
ATOM 716 C CA . HIS A 1 88 ? -8.241 7.659 -1.037 1.00 97.44 88 HIS A CA 1
ATOM 717 C C . HIS A 1 88 ? -8.609 6.859 -2.294 1.00 97.44 88 HIS A C 1
ATOM 719 O O . HIS A 1 88 ? -9.357 5.887 -2.212 1.00 97.44 88 HIS A O 1
ATOM 725 N N . SER A 1 89 ? -7.992 7.182 -3.433 1.00 98.12 89 SER A N 1
ATOM 726 C CA . SER A 1 89 ? -8.159 6.431 -4.683 1.00 98.12 89 SER A CA 1
ATOM 727 C C . SER A 1 89 ? -7.681 4.979 -4.565 1.00 98.12 89 SER A C 1
ATOM 729 O O . SER A 1 89 ? -8.319 4.067 -5.084 1.00 98.12 89 SER A O 1
ATOM 731 N N . GLU A 1 90 ? -6.591 4.723 -3.835 1.00 97.44 90 GLU A N 1
ATOM 732 C CA . GLU A 1 90 ? -6.182 3.352 -3.501 1.00 97.44 90 GLU A CA 1
ATOM 733 C C . GLU A 1 90 ? -7.287 2.620 -2.717 1.00 97.44 90 GLU A C 1
ATOM 735 O O . GLU A 1 90 ? -7.587 1.464 -3.016 1.00 97.44 90 GLU A O 1
ATOM 740 N N . MET A 1 91 ? -7.929 3.297 -1.754 1.00 97.75 91 MET A N 1
ATOM 741 C CA . MET A 1 91 ? -8.981 2.694 -0.925 1.00 97.75 91 MET A CA 1
ATOM 742 C C . MET A 1 91 ? -10.232 2.382 -1.747 1.00 97.75 91 MET A C 1
ATOM 744 O O . MET A 1 91 ? -10.809 1.312 -1.576 1.00 97.75 91 MET A O 1
ATOM 748 N N . MET A 1 92 ? -10.596 3.253 -2.695 1.00 97.88 92 MET A N 1
ATOM 749 C CA . MET A 1 92 ? -11.693 3.001 -3.637 1.00 97.88 92 MET A CA 1
ATOM 750 C C . MET A 1 92 ? -11.490 1.713 -4.429 1.00 97.88 92 MET A C 1
ATOM 752 O O . MET A 1 92 ? -12.433 0.942 -4.605 1.00 97.88 92 MET A O 1
ATOM 756 N N . TRP A 1 93 ? -10.271 1.474 -4.921 1.00 98.06 93 TRP A N 1
ATOM 757 C CA . TRP A 1 93 ? -10.018 0.276 -5.711 1.00 98.06 93 TRP A CA 1
ATOM 758 C C . TRP A 1 93 ? -9.960 -0.982 -4.841 1.00 98.06 93 TRP A C 1
ATOM 760 O O . TRP A 1 93 ? -10.498 -2.009 -5.244 1.00 98.06 93 TRP A O 1
ATOM 770 N N . LEU A 1 94 ? -9.393 -0.905 -3.631 1.00 97.44 94 LEU A N 1
ATOM 771 C CA . LEU A 1 94 ? -9.444 -2.011 -2.665 1.00 97.44 94 LEU A CA 1
ATOM 772 C C . LEU A 1 94 ? -10.885 -2.381 -2.287 1.00 97.44 94 LEU A C 1
ATOM 774 O O . LEU A 1 94 ? -11.229 -3.563 -2.301 1.00 97.44 94 LEU A O 1
ATOM 778 N N . ASP A 1 95 ? -11.737 -1.392 -2.002 1.00 97.06 95 ASP A N 1
ATOM 779 C CA . ASP A 1 95 ? -13.160 -1.620 -1.734 1.00 97.06 95 ASP A CA 1
ATOM 780 C C . ASP A 1 95 ? -13.848 -2.279 -2.938 1.00 97.06 95 ASP A C 1
ATOM 782 O O . ASP A 1 95 ? -14.498 -3.318 -2.791 1.00 97.06 95 ASP A O 1
ATOM 786 N N . ALA A 1 96 ? -13.624 -1.751 -4.148 1.00 97.50 96 ALA A N 1
ATOM 787 C CA . ALA A 1 96 ? -14.178 -2.314 -5.375 1.00 97.50 96 ALA A CA 1
ATOM 788 C C . ALA A 1 96 ? -13.723 -3.758 -5.624 1.00 97.50 96 ALA A C 1
ATOM 790 O O . ALA A 1 96 ? -14.557 -4.612 -5.915 1.00 97.50 96 ALA A O 1
ATOM 791 N N . LEU A 1 97 ? -12.437 -4.066 -5.444 1.00 97.31 97 LEU A N 1
ATOM 792 C CA . LEU A 1 97 ? -11.920 -5.432 -5.554 1.00 97.31 97 LEU A CA 1
ATOM 793 C C . LEU A 1 97 ? -12.596 -6.368 -4.548 1.00 97.31 97 LEU A C 1
ATOM 795 O O . LEU A 1 97 ? -13.005 -7.464 -4.928 1.00 97.31 97 LEU A O 1
ATOM 799 N N . SER A 1 98 ? -12.758 -5.928 -3.297 1.00 95.38 98 SER A N 1
ATOM 800 C CA . SER A 1 98 ? -13.387 -6.730 -2.239 1.00 95.38 98 SER A CA 1
ATOM 801 C C . SER A 1 98 ? -14.866 -7.034 -2.498 1.00 95.38 98 SER A C 1
ATOM 803 O O . SER A 1 98 ? -15.383 -8.050 -2.037 1.00 95.38 98 SER A O 1
ATOM 805 N N . ARG A 1 99 ? -15.550 -6.143 -3.224 1.00 95.62 99 ARG A N 1
ATOM 806 C CA . ARG A 1 99 ? -16.989 -6.209 -3.495 1.00 95.62 99 ARG A CA 1
ATOM 807 C C . ARG A 1 99 ? -17.309 -6.904 -4.819 1.00 95.62 99 ARG A C 1
ATOM 809 O O . ARG A 1 99 ? -18.331 -7.576 -4.916 1.00 95.62 99 ARG A O 1
ATOM 816 N N . ASP A 1 100 ? -16.454 -6.733 -5.825 1.00 97.06 100 ASP A N 1
ATOM 817 C CA . ASP A 1 100 ? -16.704 -7.168 -7.205 1.00 97.06 100 ASP A CA 1
ATOM 818 C C . ASP A 1 100 ? -15.965 -8.462 -7.585 1.00 97.06 100 ASP A C 1
ATOM 820 O O . ASP A 1 100 ? -16.173 -8.989 -8.682 1.00 97.06 100 ASP A O 1
ATOM 824 N N . THR A 1 101 ? -15.065 -8.960 -6.733 1.00 95.94 101 THR A N 1
ATOM 825 C CA . THR A 1 101 ? -14.221 -10.124 -7.033 1.00 95.94 101 THR A CA 1
ATOM 826 C C . THR A 1 101 ? -14.089 -11.057 -5.832 1.00 95.94 101 THR A C 1
ATOM 828 O O . THR A 1 101 ? -14.316 -10.659 -4.695 1.00 95.94 101 THR A O 1
ATOM 831 N N . ASP A 1 102 ? -13.636 -12.288 -6.079 1.00 94.50 102 ASP A N 1
ATOM 832 C CA . ASP A 1 102 ? -13.283 -13.248 -5.023 1.00 94.50 102 ASP A CA 1
ATOM 833 C C . ASP A 1 102 ? -11.834 -13.079 -4.517 1.00 94.50 102 ASP A C 1
ATOM 835 O O . ASP A 1 102 ? -11.308 -13.933 -3.796 1.00 94.50 102 ASP A O 1
ATOM 839 N N . ILE A 1 103 ? -11.138 -12.011 -4.925 1.00 94.50 103 ILE A N 1
ATOM 840 C CA . ILE A 1 103 ? -9.774 -11.750 -4.466 1.00 94.50 103 ILE A CA 1
ATOM 841 C C . ILE A 1 103 ? -9.833 -11.330 -2.999 1.00 94.50 103 ILE A C 1
ATOM 843 O O . ILE A 1 103 ? -10.491 -10.360 -2.627 1.00 94.50 103 ILE A O 1
ATOM 847 N N . ILE A 1 104 ? -9.095 -12.050 -2.159 1.00 93.88 104 ILE A N 1
ATOM 848 C CA . ILE A 1 104 ? -8.970 -11.720 -0.743 1.00 93.88 104 ILE A CA 1
ATOM 849 C C . ILE A 1 104 ? -8.051 -10.505 -0.614 1.00 93.88 104 ILE A C 1
ATOM 851 O O . ILE A 1 104 ? -6.836 -10.618 -0.767 1.00 93.88 104 ILE A O 1
ATOM 855 N N . VAL A 1 105 ? -8.644 -9.354 -0.313 1.00 95.62 105 VAL A N 1
ATOM 856 C CA . VAL A 1 105 ? -7.948 -8.100 -0.004 1.00 95.62 105 VAL A CA 1
ATOM 857 C C . VAL A 1 105 ? -8.331 -7.616 1.398 1.00 95.62 105 VAL A C 1
ATOM 859 O O . VAL A 1 105 ? -9.400 -7.984 1.900 1.00 95.62 105 VAL A O 1
ATOM 862 N N . PRO A 1 106 ? -7.492 -6.804 2.067 1.00 95.81 106 PRO A N 1
ATOM 863 C CA . PRO A 1 106 ? -7.869 -6.196 3.335 1.00 95.81 106 PRO A CA 1
ATOM 864 C C . PRO A 1 106 ? -9.093 -5.298 3.137 1.00 95.81 106 PRO A C 1
ATOM 866 O O . PRO A 1 106 ? -9.114 -4.461 2.236 1.00 95.81 106 PRO A O 1
ATOM 869 N N . ARG A 1 107 ? -10.106 -5.441 3.994 1.00 95.38 107 ARG A N 1
ATOM 870 C CA . ARG A 1 107 ? -11.242 -4.516 4.013 1.00 95.38 107 ARG A CA 1
ATOM 871 C C . ARG A 1 107 ? -10.803 -3.204 4.640 1.00 95.38 107 ARG A C 1
ATOM 873 O O . ARG A 1 107 ? -10.280 -3.219 5.753 1.00 95.38 107 ARG A O 1
ATOM 880 N N . VAL A 1 108 ? -11.024 -2.095 3.943 1.00 96.56 108 VAL A N 1
ATOM 881 C CA . VAL A 1 108 ? -10.763 -0.748 4.464 1.00 96.56 108 VAL A CA 1
ATOM 882 C C . VAL A 1 108 ? -11.801 -0.422 5.537 1.00 96.56 108 VAL A C 1
ATOM 884 O O . VAL A 1 108 ? -12.995 -0.643 5.337 1.00 96.56 108 VAL A O 1
ATOM 887 N N . LEU A 1 109 ? -11.360 0.073 6.691 1.00 96.75 109 LEU A N 1
ATOM 888 C CA . LEU A 1 109 ? -12.253 0.526 7.752 1.00 96.75 109 LEU A CA 1
ATOM 889 C C . LEU A 1 109 ? -12.539 2.013 7.568 1.00 96.75 109 LEU A C 1
ATOM 891 O O . LEU A 1 109 ? -11.617 2.820 7.466 1.00 96.75 109 LEU A O 1
ATOM 895 N N . ALA A 1 110 ? -13.819 2.374 7.584 1.00 97.50 110 ALA A N 1
ATOM 896 C CA . ALA A 1 110 ? -14.236 3.763 7.701 1.00 97.50 110 ALA A CA 1
ATOM 897 C C . ALA A 1 110 ? -14.217 4.207 9.167 1.00 97.50 110 ALA A C 1
ATOM 899 O O . ALA A 1 110 ? -14.597 3.450 10.066 1.00 97.50 110 ALA A O 1
ATOM 900 N N . ALA A 1 111 ? -13.801 5.448 9.397 1.00 97.50 111 ALA A N 1
ATOM 901 C CA . ALA A 1 111 ? -14.055 6.134 10.652 1.00 97.50 111 ALA A CA 1
ATOM 902 C C . ALA A 1 111 ? -15.558 6.453 10.800 1.00 97.50 111 ALA A C 1
ATOM 904 O O . ALA A 1 111 ? -16.355 6.288 9.876 1.00 97.50 111 ALA A O 1
ATOM 905 N N . LYS A 1 112 ? -15.958 6.939 11.977 1.00 97.38 112 LYS A N 1
ATOM 906 C CA . LYS A 1 112 ? -17.340 7.324 12.320 1.00 97.38 112 LYS A CA 1
ATOM 907 C C . LYS A 1 112 ? -17.920 8.398 11.401 1.00 97.38 112 LYS A C 1
ATOM 909 O O . LYS A 1 112 ? -19.134 8.480 11.256 1.00 97.38 112 LYS A O 1
ATOM 914 N N . ASP A 1 113 ? -17.068 9.229 10.811 1.00 96.38 113 ASP A N 1
ATOM 915 C CA . ASP A 1 113 ? -17.458 10.245 9.831 1.00 96.38 113 ASP A CA 1
ATOM 916 C C . ASP A 1 113 ? -17.561 9.694 8.394 1.00 96.38 113 ASP A C 1
ATOM 918 O O . ASP A 1 113 ? -17.899 10.434 7.472 1.00 96.38 113 ASP A O 1
ATOM 922 N N . GLY A 1 114 ? -17.294 8.398 8.202 1.00 96.75 114 GLY A N 1
ATOM 923 C CA . GLY A 1 114 ? -17.310 7.712 6.915 1.00 96.75 114 GLY A CA 1
ATOM 924 C C . GLY A 1 114 ? -16.003 7.811 6.129 1.00 96.75 114 GLY A C 1
ATOM 925 O O . GLY A 1 114 ? -15.890 7.181 5.080 1.00 96.75 114 GLY A O 1
ATOM 926 N N . SER A 1 115 ? -15.010 8.565 6.605 1.00 97.06 115 SER A N 1
ATOM 927 C CA . SER A 1 115 ? -13.744 8.739 5.893 1.00 97.06 115 SER A CA 1
ATOM 928 C C . SER A 1 115 ? -12.827 7.518 6.043 1.00 97.06 115 SER A C 1
ATOM 930 O O . SER A 1 115 ? -12.730 6.903 7.108 1.00 97.06 115 SER A O 1
ATOM 932 N N . TRP A 1 116 ? -12.125 7.161 4.964 1.00 97.69 116 TRP A N 1
ATOM 933 C CA . TRP A 1 116 ? -11.117 6.091 4.980 1.00 97.69 116 TRP A CA 1
ATOM 934 C C . TRP A 1 116 ? -9.714 6.593 5.317 1.00 97.69 116 TRP A C 1
ATOM 936 O O . TRP A 1 116 ? -8.938 5.876 5.945 1.00 97.69 116 TRP A O 1
ATOM 946 N N . VAL A 1 117 ? -9.380 7.818 4.905 1.00 97.69 117 VAL A N 1
ATOM 947 C CA . VAL A 1 117 ? -8.049 8.407 5.089 1.00 97.69 117 VAL A CA 1
ATOM 948 C C . VAL A 1 117 ? -8.086 9.382 6.253 1.00 97.69 117 VAL A C 1
ATOM 950 O O . VAL A 1 117 ? -8.868 10.325 6.251 1.00 97.69 117 VAL A O 1
ATOM 953 N N . GLN A 1 118 ? -7.220 9.152 7.233 1.00 97.06 118 GLN A N 1
ATOM 954 C CA . GLN A 1 118 ? -7.094 9.966 8.432 1.00 97.06 118 GLN A CA 1
ATOM 955 C C . GLN A 1 118 ? -5.810 10.784 8.383 1.00 97.06 118 GLN A C 1
ATOM 957 O O . GLN A 1 118 ? -4.751 10.271 8.014 1.00 97.06 118 GLN A O 1
ATOM 962 N N . GLU A 1 119 ? -5.884 12.035 8.817 1.00 95.00 119 GLU A N 1
ATOM 963 C CA . GLU A 1 119 ? -4.698 12.838 9.090 1.00 95.00 119 GLU A CA 1
ATOM 964 C C . GLU A 1 119 ? -4.189 12.570 10.506 1.00 95.00 119 GLU A C 1
ATOM 966 O O . GLU A 1 119 ? -4.966 12.406 11.448 1.00 95.00 119 GLU A O 1
ATOM 971 N N . LEU A 1 120 ? -2.869 12.551 10.671 1.00 91.88 120 LEU A N 1
ATOM 972 C CA . LEU A 1 120 ? -2.236 12.495 11.983 1.00 91.88 120 LEU A CA 1
ATOM 973 C C . LEU A 1 120 ? -1.017 13.405 12.043 1.00 91.88 120 LEU A C 1
ATOM 975 O O . LEU A 1 120 ? -0.282 13.572 11.067 1.00 91.88 120 LEU A O 1
ATOM 979 N N . SER A 1 121 ? -0.756 13.957 13.223 1.00 88.75 121 SER A N 1
ATOM 980 C CA . SER A 1 121 ? 0.509 14.632 13.482 1.00 88.75 121 SER A CA 1
ATOM 981 C C . SER A 1 121 ? 1.628 13.595 13.536 1.00 88.75 121 SER A C 1
ATOM 983 O O . SER A 1 121 ? 1.583 12.665 14.337 1.00 88.75 121 SER A O 1
ATOM 985 N N . VAL A 1 122 ? 2.642 13.748 12.686 1.00 84.25 122 VAL A N 1
ATOM 986 C CA . VAL A 1 122 ? 3.822 12.877 12.695 1.00 84.25 122 VAL A CA 1
ATOM 987 C C . VAL A 1 122 ? 4.935 13.584 13.468 1.00 84.25 122 VAL A C 1
ATOM 989 O O . VAL A 1 122 ? 5.339 14.673 13.054 1.00 84.25 122 VAL A O 1
ATOM 992 N N . PRO A 1 123 ? 5.453 12.999 14.565 1.00 81.81 123 PRO A N 1
ATOM 993 C CA . PRO A 1 123 ? 6.554 13.592 15.311 1.00 81.81 123 PRO A CA 1
ATOM 994 C C . PRO A 1 123 ? 7.742 13.940 14.410 1.00 81.81 123 PRO A C 1
ATOM 996 O O . PRO A 1 123 ? 8.173 13.136 13.582 1.00 81.81 123 PRO A O 1
ATOM 999 N N . GLY A 1 124 ? 8.256 15.162 14.555 1.00 81.12 124 GLY A N 1
ATOM 1000 C CA . GLY A 1 124 ? 9.379 15.662 13.759 1.00 81.12 124 GLY A CA 1
ATOM 1001 C C . GLY A 1 124 ? 9.036 16.084 12.325 1.00 81.12 124 GLY A C 1
ATOM 1002 O O . GLY A 1 124 ? 9.957 16.337 11.550 1.00 81.12 124 GLY A O 1
ATOM 1003 N N . LYS A 1 125 ? 7.751 16.174 11.950 1.00 82.06 125 LYS A N 1
ATOM 1004 C CA . LYS A 1 125 ? 7.313 16.709 10.651 1.00 82.06 125 LYS A CA 1
ATOM 1005 C C . LYS A 1 125 ? 6.365 17.894 10.817 1.00 82.06 125 LYS A C 1
ATOM 1007 O O . LYS A 1 125 ? 5.451 17.857 11.632 1.00 82.06 125 LYS A O 1
ATOM 1012 N N . ASP A 1 126 ? 6.546 18.903 9.967 1.00 83.25 126 ASP A N 1
ATOM 1013 C CA . ASP A 1 126 ? 5.684 20.095 9.933 1.00 83.25 126 ASP A CA 1
ATOM 1014 C C . ASP A 1 126 ? 4.342 19.843 9.233 1.00 83.25 126 ASP A C 1
ATOM 1016 O O . ASP A 1 126 ? 3.360 20.544 9.470 1.00 83.25 126 ASP A O 1
ATOM 1020 N N . LYS A 1 127 ? 4.303 18.853 8.337 1.00 85.31 127 LYS A N 1
ATOM 1021 C CA . LYS A 1 127 ? 3.093 18.446 7.618 1.00 85.31 127 LYS A CA 1
ATOM 1022 C C . LYS A 1 127 ? 2.474 17.213 8.277 1.00 85.31 127 LYS A C 1
ATOM 1024 O O . LYS A 1 127 ? 3.230 16.357 8.752 1.00 85.31 127 LYS A O 1
ATOM 1029 N N . PRO A 1 128 ? 1.135 17.087 8.262 1.00 88.19 128 PRO A N 1
ATOM 1030 C CA . PRO A 1 128 ? 0.486 15.869 8.717 1.00 88.19 128 PRO A CA 1
ATOM 1031 C C . PRO A 1 128 ? 0.936 14.672 7.871 1.00 88.19 128 PRO A C 1
ATOM 1033 O O . PRO A 1 128 ? 1.285 14.800 6.694 1.00 88.19 128 PRO A O 1
ATOM 1036 N N . GLY A 1 129 ? 0.949 13.502 8.500 1.00 92.31 129 GLY A N 1
ATOM 1037 C CA . GLY A 1 129 ? 0.960 12.228 7.797 1.00 92.31 129 GLY A CA 1
ATOM 1038 C C . GLY A 1 129 ? -0.463 11.774 7.502 1.00 92.31 129 GLY A C 1
ATOM 1039 O O . GLY A 1 129 ? -1.424 12.310 8.054 1.00 92.31 129 GLY A O 1
ATOM 1040 N N . TYR A 1 130 ? -0.572 10.740 6.676 1.00 96.00 130 TYR A N 1
ATOM 1041 C CA . TYR A 1 130 ? -1.838 10.091 6.366 1.00 96.00 130 TYR A CA 1
ATOM 1042 C C . TYR A 1 130 ? -1.809 8.648 6.847 1.00 96.00 130 TYR A C 1
ATOM 1044 O O . TYR A 1 130 ? -0.797 7.955 6.691 1.00 96.00 130 TYR A O 1
ATOM 1052 N N . ALA A 1 131 ? -2.918 8.202 7.422 1.00 96.75 131 ALA A N 1
ATOM 1053 C CA . ALA A 1 131 ? -3.102 6.833 7.855 1.00 96.75 131 ALA A CA 1
ATOM 1054 C C . ALA A 1 131 ? -4.445 6.269 7.413 1.00 96.75 131 ALA A C 1
ATOM 1056 O O . ALA A 1 131 ? -5.414 6.985 7.177 1.00 96.75 131 ALA A O 1
ATOM 1057 N N . VAL A 1 132 ? -4.470 4.951 7.323 1.00 97.88 132 VAL A N 1
ATOM 1058 C CA . VAL A 1 132 ? -5.597 4.145 6.865 1.00 97.88 132 VAL A CA 1
ATOM 1059 C C . VAL A 1 132 ? -5.634 2.880 7.716 1.00 97.88 132 VAL A C 1
ATOM 1061 O O . VAL A 1 132 ? -4.583 2.343 8.089 1.00 97.88 132 VAL A O 1
ATOM 1064 N N . ALA A 1 133 ? -6.838 2.434 8.064 1.00 97.88 133 ALA A N 1
ATOM 1065 C CA . ALA A 1 133 ? -7.057 1.239 8.868 1.00 97.88 133 ALA A CA 1
ATOM 1066 C C . ALA A 1 133 ? -7.699 0.132 8.023 1.00 97.88 133 ALA A C 1
ATOM 1068 O O . ALA A 1 133 ? -8.593 0.394 7.221 1.00 97.88 133 ALA A O 1
ATOM 1069 N N . TYR A 1 134 ? -7.268 -1.112 8.230 1.00 96.50 134 TYR A N 1
ATOM 1070 C CA . TYR A 1 134 ? -7.768 -2.281 7.508 1.00 96.50 134 TYR A CA 1
ATOM 1071 C C . TYR A 1 134 ? -8.069 -3.449 8.438 1.00 96.50 134 TYR A C 1
ATOM 1073 O O . TYR A 1 134 ? -7.488 -3.572 9.519 1.00 96.50 134 TYR A O 1
ATOM 1081 N N . SER A 1 135 ? -8.927 -4.360 7.984 1.00 96.62 135 SER A N 1
ATOM 1082 C CA . SER A 1 135 ? -9.052 -5.681 8.592 1.00 96.62 135 SER A CA 1
ATOM 1083 C C . SER A 1 135 ? -7.716 -6.415 8.528 1.00 96.62 135 SER A C 1
ATOM 1085 O O . SER A 1 135 ? -7.041 -6.382 7.496 1.00 96.62 135 SER A O 1
ATOM 1087 N N . PHE A 1 136 ? -7.368 -7.147 9.580 1.00 96.12 136 PHE A N 1
ATOM 1088 C CA . PHE A 1 136 ? -6.246 -8.074 9.515 1.00 96.12 136 PHE A CA 1
ATOM 1089 C C . PHE A 1 136 ? -6.578 -9.251 8.585 1.00 96.12 136 PHE A C 1
ATOM 1091 O O . PHE A 1 136 ? -7.651 -9.847 8.693 1.00 96.12 136 PHE A O 1
ATOM 1098 N N . LEU A 1 137 ? -5.664 -9.584 7.671 1.00 94.12 137 LEU A N 1
ATOM 1099 C CA . LEU A 1 137 ? -5.760 -10.798 6.865 1.00 94.12 137 LEU A CA 1
ATOM 1100 C C . LEU A 1 137 ? -4.980 -11.920 7.543 1.00 94.12 137 LEU A C 1
ATOM 1102 O O . LEU A 1 137 ? -3.774 -11.809 7.752 1.00 94.12 137 LEU A O 1
ATOM 1106 N N . GLU A 1 138 ? -5.672 -13.010 7.858 1.00 91.56 138 GLU A N 1
ATOM 1107 C CA . GLU A 1 138 ? -5.023 -14.223 8.343 1.00 91.56 138 GLU A CA 1
ATOM 1108 C C . GLU A 1 138 ? -4.196 -14.855 7.225 1.00 91.56 138 GLU A C 1
ATOM 1110 O O . GLU A 1 138 ? -4.682 -15.088 6.116 1.00 91.56 138 GLU A O 1
ATOM 1115 N N . GLY A 1 139 ? -2.943 -15.164 7.528 1.00 88.00 139 GLY A N 1
ATOM 1116 C CA . GLY A 1 139 ? -2.041 -15.760 6.564 1.00 88.00 139 GLY A CA 1
ATOM 1117 C C . GLY A 1 139 ? -0.650 -15.961 7.133 1.00 88.00 139 GLY A C 1
ATOM 1118 O O . GLY A 1 139 ? -0.309 -15.471 8.210 1.00 88.00 139 GLY A O 1
ATOM 1119 N N . VAL A 1 140 ? 0.149 -16.707 6.384 1.00 85.62 140 VAL A N 1
ATOM 1120 C CA . VAL A 1 140 ? 1.572 -16.902 6.638 1.00 85.62 140 VAL A CA 1
ATOM 1121 C C . VAL A 1 140 ? 2.286 -16.649 5.321 1.00 85.62 140 VAL A C 1
ATOM 1123 O O . VAL A 1 140 ? 1.782 -17.029 4.262 1.00 85.62 140 VAL A O 1
ATOM 1126 N N . GLU A 1 141 ? 3.434 -15.986 5.393 1.00 83.69 141 GLU A N 1
ATOM 1127 C CA . GLU A 1 141 ? 4.297 -15.799 4.234 1.00 83.69 141 GLU A CA 1
ATOM 1128 C C . GLU A 1 141 ? 4.682 -17.173 3.649 1.00 83.69 141 GLU A C 1
ATOM 1130 O O . GLU A 1 141 ? 5.080 -18.065 4.411 1.00 83.69 141 GLU A O 1
ATOM 1135 N N . PRO A 1 142 ? 4.529 -17.388 2.330 1.00 83.69 142 PRO A N 1
ATOM 1136 C CA . PRO A 1 142 ? 4.913 -18.646 1.704 1.00 83.69 142 PRO A CA 1
ATOM 1137 C C . PRO A 1 142 ? 6.399 -18.959 1.940 1.00 83.69 142 PRO A C 1
ATOM 1139 O O . PRO A 1 142 ? 7.236 -18.059 1.868 1.00 83.69 142 PRO A O 1
ATOM 1142 N N . PRO A 1 143 ? 6.767 -20.224 2.199 1.00 82.69 143 PRO A N 1
ATOM 1143 C CA . PRO A 1 143 ? 8.161 -20.579 2.419 1.00 82.69 143 PRO A CA 1
ATOM 1144 C C . PRO A 1 143 ? 8.963 -20.532 1.104 1.00 82.69 143 PRO A C 1
ATOM 1146 O O . PRO A 1 143 ? 8.464 -20.878 0.032 1.00 82.69 143 PRO A O 1
ATOM 1149 N N . GLU A 1 144 ? 10.249 -20.167 1.181 1.00 81.94 144 GLU A N 1
ATOM 1150 C CA . GLU A 1 144 ? 11.137 -19.997 0.009 1.00 81.94 144 GLU A CA 1
ATOM 1151 C C . GLU A 1 144 ? 11.334 -21.268 -0.847 1.00 81.94 144 GLU A C 1
ATOM 1153 O O . GLU A 1 144 ? 11.915 -21.209 -1.928 1.00 81.94 144 GLU A O 1
ATOM 1158 N N . ASN A 1 145 ? 10.897 -22.439 -0.383 1.00 82.00 145 ASN A N 1
ATOM 1159 C CA . ASN A 1 145 ? 10.998 -23.705 -1.110 1.00 82.00 145 ASN A CA 1
ATOM 1160 C C . ASN A 1 145 ? 9.755 -24.038 -1.965 1.00 82.00 145 ASN A C 1
ATOM 1162 O O . ASN A 1 145 ? 9.792 -25.028 -2.693 1.00 82.00 145 ASN A O 1
ATOM 1166 N N . GLU A 1 146 ? 8.693 -23.223 -1.927 1.00 77.12 146 GLU A N 1
ATOM 1167 C CA . GLU A 1 146 ? 7.432 -23.428 -2.671 1.00 77.12 146 GLU A CA 1
ATOM 1168 C C . GLU A 1 146 ? 7.180 -22.350 -3.749 1.00 77.12 146 GLU A C 1
ATOM 1170 O O . GLU A 1 146 ? 6.043 -22.007 -4.082 1.00 77.12 146 GLU A O 1
ATOM 1175 N N . LEU A 1 147 ? 8.254 -21.808 -4.332 1.00 80.50 147 LEU A N 1
ATOM 1176 C CA . LEU A 1 147 ? 8.185 -20.645 -5.227 1.00 80.50 147 LEU A CA 1
ATOM 1177 C C . LEU A 1 147 ? 7.321 -20.869 -6.477 1.00 80.50 147 LEU A C 1
ATOM 1179 O O . LEU A 1 147 ? 6.600 -19.965 -6.884 1.00 80.50 147 LEU A O 1
ATOM 1183 N N . LEU A 1 148 ? 7.366 -22.059 -7.089 1.00 84.19 148 LEU A N 1
ATOM 1184 C CA . LEU A 1 148 ? 6.663 -22.316 -8.357 1.00 84.19 148 LEU A CA 1
ATOM 1185 C C . LEU A 1 148 ? 5.139 -22.202 -8.217 1.00 84.19 148 LEU A C 1
ATOM 1187 O O . LEU A 1 148 ? 4.514 -21.452 -8.964 1.00 84.19 148 LEU A O 1
ATOM 1191 N N . SER A 1 149 ? 4.548 -22.883 -7.233 1.00 84.06 149 SER A N 1
ATOM 1192 C CA . SER A 1 149 ? 3.114 -22.767 -6.937 1.00 84.06 149 SER A CA 1
ATOM 1193 C C . SER A 1 149 ? 2.734 -21.358 -6.477 1.00 84.06 149 SER A C 1
ATOM 1195 O O . SER A 1 149 ? 1.633 -20.888 -6.767 1.00 84.06 149 SER A O 1
ATOM 1197 N N . GLY A 1 150 ? 3.653 -20.660 -5.798 1.00 87.12 150 GLY A N 1
ATOM 1198 C CA . GLY A 1 150 ? 3.501 -19.246 -5.459 1.00 87.12 150 GLY A CA 1
ATOM 1199 C C . GLY A 1 150 ? 3.331 -18.369 -6.703 1.00 87.12 150 GLY A C 1
ATOM 1200 O O . GLY A 1 150 ? 2.370 -17.606 -6.783 1.00 87.12 150 GLY A O 1
ATOM 1201 N N . PHE A 1 151 ? 4.193 -18.534 -7.711 1.00 90.75 151 PHE A N 1
ATOM 1202 C CA . PHE A 1 151 ? 4.121 -17.767 -8.959 1.00 90.75 151 PHE A CA 1
ATOM 1203 C C . PHE A 1 151 ? 2.851 -18.043 -9.772 1.00 90.75 151 PHE A C 1
ATOM 1205 O O . PHE A 1 151 ? 2.263 -17.101 -10.304 1.00 90.75 151 PHE A O 1
ATOM 1212 N N . GLU A 1 152 ? 2.380 -19.293 -9.848 1.00 91.44 152 GLU A N 1
ATOM 1213 C CA . GLU A 1 152 ? 1.109 -19.613 -10.523 1.00 91.44 152 GLU A CA 1
ATOM 1214 C C . GLU A 1 152 ? -0.079 -18.908 -9.852 1.00 91.44 152 GLU A C 1
ATOM 1216 O O . GLU A 1 152 ? -0.948 -18.330 -10.519 1.00 91.44 152 GLU A O 1
ATOM 1221 N N . ARG A 1 153 ? -0.095 -18.897 -8.514 1.00 90.62 153 ARG A N 1
ATOM 1222 C CA . ARG A 1 153 ? -1.130 -18.212 -7.737 1.00 90.62 153 ARG A CA 1
ATOM 1223 C C . ARG A 1 153 ? -1.048 -16.693 -7.891 1.00 90.62 153 ARG A C 1
ATOM 1225 O O . ARG A 1 153 ? -2.083 -16.066 -8.115 1.00 90.62 153 ARG A O 1
ATOM 1232 N N . LEU A 1 154 ? 0.151 -16.112 -7.834 1.00 92.88 154 LEU A N 1
ATOM 1233 C CA . LEU A 1 154 ? 0.376 -14.682 -8.078 1.00 92.88 154 LEU A CA 1
ATOM 1234 C C . LEU A 1 154 ? -0.071 -14.272 -9.485 1.00 92.88 154 LEU A C 1
ATOM 1236 O O . LEU A 1 154 ? -0.756 -13.262 -9.637 1.00 92.88 154 LEU A O 1
ATOM 1240 N N . GLY A 1 155 ? 0.242 -15.075 -10.506 1.00 94.88 155 GLY A N 1
ATOM 1241 C CA . GLY A 1 155 ? -0.210 -14.844 -11.879 1.00 94.88 155 GLY A CA 1
ATOM 1242 C C . GLY A 1 155 ? -1.735 -14.884 -12.008 1.00 94.88 155 GLY A C 1
ATOM 1243 O O . GLY A 1 155 ? -2.322 -14.015 -12.651 1.00 94.88 155 GLY A O 1
ATOM 1244 N N . THR A 1 156 ? -2.387 -15.833 -11.330 1.00 95.06 156 THR A N 1
ATOM 1245 C CA . THR A 1 156 ? -3.857 -15.939 -11.294 1.00 95.06 156 THR A CA 1
ATOM 1246 C C . THR A 1 156 ? -4.495 -14.707 -10.648 1.00 95.06 156 THR A C 1
ATOM 1248 O O . THR A 1 156 ? -5.415 -14.118 -11.215 1.00 95.06 156 THR A O 1
ATOM 1251 N N . ILE A 1 157 ? -3.981 -14.273 -9.492 1.00 95.44 157 ILE A N 1
ATOM 1252 C CA . ILE A 1 157 ? -4.464 -13.069 -8.800 1.00 95.44 157 ILE A CA 1
ATOM 1253 C C . ILE A 1 157 ? -4.251 -11.833 -9.679 1.00 95.44 157 ILE A C 1
ATOM 1255 O O . ILE A 1 157 ? -5.189 -11.067 -9.887 1.00 95.44 157 ILE A O 1
ATOM 1259 N N . SER A 1 158 ? -3.061 -11.683 -10.266 1.00 96.56 158 SER A N 1
ATOM 1260 C CA . SER A 1 158 ? -2.732 -10.571 -11.168 1.00 96.56 158 SER A CA 1
ATOM 1261 C C . SER A 1 158 ? -3.703 -10.497 -12.349 1.00 96.56 158 SER A C 1
ATOM 1263 O O . SER A 1 158 ? -4.229 -9.430 -12.656 1.00 96.56 158 SER A O 1
ATOM 1265 N N . ALA A 1 159 ? -4.004 -11.637 -12.981 1.00 95.81 159 ALA A N 1
ATOM 1266 C CA . ALA A 1 159 ? -4.950 -11.704 -14.090 1.00 95.81 159 ALA A CA 1
ATOM 1267 C C . ALA A 1 159 ? -6.370 -11.288 -13.673 1.00 95.81 159 ALA A C 1
ATOM 1269 O O . ALA A 1 159 ? -7.032 -10.556 -14.411 1.00 95.81 159 ALA A O 1
ATOM 1270 N N . HIS A 1 160 ? -6.834 -11.699 -12.489 1.00 96.69 160 HIS A N 1
ATOM 1271 C CA . HIS A 1 160 ? -8.133 -11.270 -11.968 1.00 96.69 160 HIS A CA 1
ATOM 1272 C C . HIS A 1 160 ? -8.168 -9.769 -11.649 1.00 96.69 160 HIS A C 1
ATOM 1274 O O . HIS A 1 160 ? -9.146 -9.108 -12.000 1.00 96.69 160 HIS A O 1
ATOM 1280 N N . MET A 1 161 ? -7.103 -9.215 -11.057 1.00 97.31 161 MET A N 1
ATOM 1281 C CA . MET A 1 161 ? -6.996 -7.772 -10.804 1.00 97.31 161 MET A CA 1
ATOM 1282 C C . MET A 1 161 ? -7.030 -6.976 -12.112 1.00 97.31 161 MET A C 1
ATOM 1284 O O . MET A 1 161 ? -7.783 -6.011 -12.212 1.00 97.31 161 MET A O 1
ATOM 1288 N N . HIS A 1 162 ? -6.288 -7.406 -13.138 1.00 96.69 162 HIS A N 1
ATOM 1289 C CA . HIS A 1 162 ? -6.318 -6.769 -14.459 1.00 96.69 162 HIS A CA 1
ATOM 1290 C C . HIS A 1 162 ? -7.707 -6.860 -15.100 1.00 96.69 162 HIS A C 1
ATOM 1292 O O . HIS A 1 162 ? -8.234 -5.864 -15.587 1.00 96.69 162 HIS A O 1
ATOM 1298 N N . ALA A 1 163 ? -8.348 -8.031 -15.046 1.00 96.06 163 ALA A N 1
ATOM 1299 C CA . ALA A 1 163 ? -9.687 -8.213 -15.596 1.00 96.06 163 ALA A CA 1
ATOM 1300 C C . ALA A 1 163 ? -10.747 -7.355 -14.884 1.00 96.06 163 ALA A C 1
ATOM 1302 O O . ALA A 1 163 ? -11.744 -6.978 -15.506 1.00 96.06 163 ALA A O 1
ATOM 1303 N N . HIS A 1 164 ? -10.583 -7.075 -13.587 1.00 97.44 164 HIS A N 1
ATOM 1304 C CA . HIS A 1 164 ? -11.417 -6.106 -12.869 1.00 97.44 164 HIS A CA 1
ATOM 1305 C C . HIS A 1 164 ? -11.104 -4.680 -13.325 1.00 97.44 164 HIS A C 1
ATOM 1307 O O . HIS A 1 164 ? -12.012 -3.995 -13.789 1.00 97.44 164 HIS A O 1
ATOM 1313 N N . ALA A 1 165 ? -9.830 -4.280 -13.316 1.00 96.25 165 ALA A N 1
ATOM 1314 C CA . ALA A 1 165 ? -9.380 -2.945 -13.709 1.00 96.25 165 ALA A CA 1
ATOM 1315 C C . ALA A 1 165 ? -9.842 -2.521 -15.114 1.00 96.25 165 ALA A C 1
ATOM 1317 O O . ALA A 1 165 ? -10.216 -1.370 -15.307 1.00 96.25 165 ALA A O 1
ATOM 1318 N N . THR A 1 166 ? -9.877 -3.434 -16.091 1.00 95.00 166 THR A N 1
ATOM 1319 C CA . THR A 1 166 ? -10.352 -3.126 -17.456 1.00 95.00 166 THR A CA 1
ATOM 1320 C C . THR A 1 166 ? -11.859 -2.843 -17.528 1.00 95.00 166 THR A C 1
ATOM 1322 O O . THR A 1 166 ? -12.321 -2.193 -18.463 1.00 95.00 166 THR A O 1
ATOM 1325 N N . ARG A 1 167 ? -12.652 -3.362 -16.582 1.00 94.94 167 ARG A N 1
ATOM 1326 C CA . ARG A 1 167 ? -14.125 -3.252 -16.583 1.00 94.94 167 ARG A CA 1
ATOM 1327 C C . ARG A 1 167 ? -14.655 -2.264 -15.553 1.00 94.94 167 ARG A C 1
ATOM 1329 O O . ARG A 1 167 ? -15.788 -1.804 -15.687 1.00 94.94 167 ARG A O 1
ATOM 1336 N N . TRP A 1 168 ? -13.875 -1.985 -14.518 1.00 96.75 168 TRP A N 1
ATOM 1337 C CA . TRP A 1 168 ? -14.253 -1.082 -13.450 1.00 96.75 168 TRP A CA 1
ATOM 1338 C C . TRP A 1 168 ? -14.286 0.360 -13.958 1.00 96.75 168 TRP A C 1
ATOM 1340 O O . TRP A 1 168 ? -13.349 0.827 -14.602 1.00 96.75 168 TRP A O 1
ATOM 1350 N N . VAL A 1 169 ? -15.383 1.058 -13.671 1.00 95.88 169 VAL A N 1
ATOM 1351 C CA . VAL A 1 169 ? -15.527 2.487 -13.957 1.00 95.88 169 VAL A CA 1
ATOM 1352 C C . VAL A 1 169 ? -15.209 3.233 -12.663 1.00 95.88 169 VAL A C 1
ATOM 1354 O O . VAL A 1 169 ? -16.032 3.194 -11.743 1.00 95.88 169 VAL A O 1
ATOM 1357 N N . PRO A 1 170 ? -14.024 3.855 -12.549 1.00 95.06 170 PRO A N 1
ATOM 1358 C CA . PRO A 1 170 ? -13.651 4.555 -11.333 1.00 95.06 170 PRO A CA 1
ATOM 1359 C C . PRO A 1 170 ? -14.508 5.822 -11.136 1.00 95.06 170 PRO A C 1
ATOM 1361 O O . PRO A 1 170 ? -14.974 6.404 -12.123 1.00 95.06 170 PRO A O 1
ATOM 1364 N N . PRO A 1 171 ? -14.718 6.266 -9.882 1.00 95.50 171 PRO A N 1
ATOM 1365 C CA . PRO A 1 171 ? -15.330 7.562 -9.578 1.00 95.50 171 PRO A CA 1
ATOM 1366 C C . PRO A 1 171 ? -14.585 8.750 -10.211 1.00 95.50 171 PRO A C 1
ATOM 1368 O O . PRO A 1 171 ? -13.410 8.641 -10.554 1.00 95.50 171 PRO A O 1
ATOM 1371 N N . GLU A 1 172 ? -15.256 9.899 -10.346 1.00 95.12 172 GLU A N 1
ATOM 1372 C CA . GLU A 1 172 ? -14.699 11.104 -10.994 1.00 95.12 172 GLU A CA 1
ATOM 1373 C C . GLU A 1 172 ? -13.445 11.648 -10.289 1.00 95.12 172 GLU A C 1
ATOM 1375 O O . GLU A 1 172 ? -12.538 12.162 -10.939 1.00 95.12 172 GLU A O 1
ATOM 1380 N N . ASP A 1 173 ? -13.375 11.505 -8.968 1.00 94.81 173 ASP A N 1
ATOM 1381 C CA . ASP A 1 173 ? -12.261 11.945 -8.128 1.00 94.81 173 ASP A CA 1
ATOM 1382 C C . ASP A 1 173 ? -11.131 10.907 -8.011 1.00 94.81 173 ASP A C 1
ATOM 1384 O O . ASP A 1 173 ? -10.131 11.151 -7.332 1.00 94.81 173 ASP A O 1
ATOM 1388 N N . PHE A 1 174 ? -11.246 9.763 -8.693 1.00 97.38 174 PHE A N 1
ATOM 1389 C CA . PHE A 1 174 ? -10.202 8.749 -8.701 1.00 97.38 174 PHE A CA 1
ATOM 1390 C C . PHE A 1 174 ? -8.970 9.228 -9.470 1.00 97.38 174 PHE A C 1
ATOM 1392 O O . PHE A 1 174 ? -9.018 9.556 -10.658 1.00 97.38 174 PHE A O 1
ATOM 1399 N N . SER A 1 175 ? -7.819 9.179 -8.810 1.00 95.75 175 SER A N 1
ATOM 1400 C CA . SER A 1 175 ? -6.536 9.493 -9.416 1.00 95.75 175 SER A CA 1
ATOM 1401 C C . SER A 1 175 ? -5.436 8.610 -8.844 1.00 95.75 175 SER A C 1
ATOM 1403 O O . SER A 1 175 ? -5.293 8.455 -7.631 1.00 95.75 175 SER A O 1
ATOM 1405 N N . ARG A 1 176 ? -4.629 8.033 -9.735 1.00 95.69 176 ARG A N 1
ATOM 1406 C CA . ARG A 1 176 ? -3.455 7.221 -9.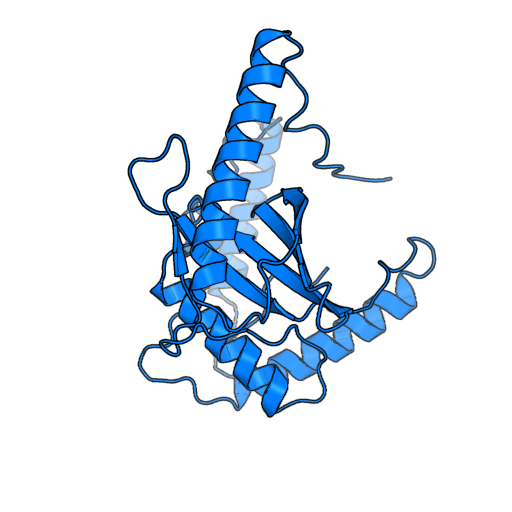400 1.00 95.69 176 ARG A CA 1
ATOM 1407 C C . ARG A 1 176 ? -2.257 7.655 -10.243 1.00 95.69 176 ARG A C 1
ATOM 1409 O O . ARG A 1 176 ? -2.455 8.264 -11.299 1.00 95.69 176 ARG A O 1
ATOM 1416 N N . PRO A 1 177 ? -1.017 7.354 -9.820 1.00 92.50 177 PRO A N 1
ATOM 1417 C CA . PRO A 1 177 ? 0.158 7.684 -10.610 1.00 92.50 177 PRO A CA 1
ATOM 1418 C C . PRO A 1 177 ? 0.092 6.999 -11.968 1.00 92.50 177 PRO A C 1
ATOM 1420 O O . PRO A 1 177 ? -0.313 5.841 -12.073 1.00 92.50 177 PRO A O 1
ATOM 1423 N N . THR A 1 178 ? 0.510 7.719 -13.002 1.00 91.19 178 THR A N 1
ATOM 1424 C CA . THR A 1 178 ? 0.676 7.150 -14.338 1.00 91.19 178 THR A CA 1
ATOM 1425 C C . THR A 1 178 ? 2.121 6.704 -14.495 1.00 91.19 178 THR A C 1
ATOM 1427 O O . THR A 1 178 ? 3.053 7.479 -14.284 1.00 91.19 178 THR A O 1
ATOM 1430 N N . TRP A 1 179 ? 2.306 5.442 -14.859 1.00 89.38 179 TRP A N 1
ATOM 1431 C CA . TRP A 1 179 ? 3.610 4.846 -15.109 1.00 89.38 179 TRP A CA 1
ATOM 1432 C C . TRP A 1 179 ? 4.090 5.224 -16.510 1.00 89.38 179 TRP A C 1
ATOM 1434 O O . TRP A 1 179 ? 3.752 4.543 -17.479 1.00 89.38 179 TRP A O 1
ATOM 1444 N N . THR A 1 180 ? 4.840 6.320 -16.621 1.00 89.12 180 THR A N 1
ATOM 1445 C CA . THR A 1 180 ? 5.533 6.726 -17.856 1.00 89.12 180 THR A CA 1
ATOM 1446 C C . THR A 1 180 ? 7.039 6.464 -17.742 1.00 89.12 180 THR A C 1
ATOM 1448 O O . THR A 1 180 ? 7.546 6.304 -16.623 1.00 89.12 180 THR A O 1
ATOM 1451 N N . PRO A 1 181 ? 7.788 6.431 -18.861 1.00 87.06 181 PRO A N 1
ATOM 1452 C CA . PRO A 1 181 ? 9.247 6.355 -18.817 1.00 87.06 181 PRO A CA 1
ATOM 1453 C C . PRO A 1 181 ? 9.860 7.428 -17.911 1.00 87.06 181 PRO A C 1
ATOM 1455 O O . PRO A 1 181 ? 10.728 7.124 -17.099 1.00 87.06 181 PRO A O 1
ATOM 1458 N N . GLU A 1 182 ? 9.362 8.661 -17.973 1.00 86.38 182 GLU A N 1
ATOM 1459 C CA . GLU A 1 182 ? 9.816 9.770 -17.133 1.00 86.38 182 GLU A CA 1
ATOM 1460 C C . GLU A 1 182 ? 9.464 9.549 -15.662 1.00 86.38 182 GLU A C 1
ATOM 1462 O O . GLU A 1 182 ? 10.295 9.806 -14.789 1.00 86.38 182 GLU A O 1
ATOM 1467 N N . ALA A 1 183 ? 8.264 9.036 -15.377 1.00 87.00 183 ALA A N 1
ATOM 1468 C CA . ALA A 1 183 ? 7.844 8.752 -14.011 1.00 87.00 183 ALA A CA 1
ATOM 1469 C C . ALA A 1 183 ? 8.754 7.718 -13.333 1.00 87.00 183 ALA A C 1
ATOM 1471 O O . ALA A 1 183 ? 9.087 7.865 -12.155 1.00 87.00 183 ALA A O 1
ATOM 1472 N N . ILE A 1 184 ? 9.187 6.710 -14.095 1.00 84.94 184 ILE A N 1
ATOM 1473 C CA . ILE A 1 184 ? 10.027 5.606 -13.624 1.00 84.94 184 ILE A CA 1
ATOM 1474 C C . ILE A 1 184 ? 11.511 6.005 -13.568 1.00 84.94 184 ILE A C 1
ATOM 1476 O O . ILE A 1 184 ? 12.186 5.709 -12.586 1.00 84.94 184 ILE A O 1
ATOM 1480 N N . LEU A 1 185 ? 12.033 6.663 -14.608 1.00 84.94 185 LEU A N 1
ATOM 1481 C CA . LEU A 1 185 ? 13.478 6.852 -14.810 1.00 84.94 185 LEU A CA 1
ATOM 1482 C C . LEU A 1 185 ? 14.000 8.220 -14.340 1.00 84.94 185 LEU A C 1
ATOM 1484 O O . LEU A 1 185 ? 15.183 8.339 -14.012 1.00 84.94 185 LEU A O 1
ATOM 1488 N N . ASN A 1 186 ? 13.130 9.236 -14.258 1.00 84.12 186 ASN A N 1
ATOM 1489 C CA . ASN A 1 186 ? 13.497 10.623 -13.929 1.00 84.12 186 ASN A CA 1
ATOM 1490 C C . ASN A 1 186 ? 12.968 11.084 -12.562 1.00 84.12 186 ASN A C 1
ATOM 1492 O O . ASN A 1 186 ? 12.811 12.282 -12.327 1.00 84.12 186 ASN A O 1
ATOM 1496 N N . ASN A 1 187 ? 12.687 10.148 -11.651 1.00 82.25 187 ASN A N 1
ATOM 1497 C CA . ASN A 1 187 ? 12.346 10.443 -10.258 1.00 82.25 187 ASN A CA 1
ATOM 1498 C C . ASN A 1 187 ? 11.095 11.339 -10.055 1.00 82.25 187 ASN A C 1
ATOM 1500 O O . ASN A 1 187 ? 10.965 12.013 -9.033 1.00 82.25 187 ASN A O 1
ATOM 1504 N N . GLN A 1 188 ? 10.128 11.356 -10.983 1.00 85.06 188 GLN A N 1
ATOM 1505 C CA . GLN A 1 188 ? 8.912 12.170 -10.783 1.00 85.06 188 GLN A CA 1
ATOM 1506 C C . GLN A 1 188 ? 8.057 11.670 -9.608 1.00 85.06 188 GLN A C 1
ATOM 1508 O O . GLN A 1 188 ? 7.298 12.434 -9.018 1.00 85.06 188 GLN A O 1
ATOM 1513 N N . LEU A 1 189 ? 8.201 10.394 -9.241 1.00 85.12 189 LEU A N 1
ATOM 1514 C CA . LEU A 1 189 ? 7.490 9.773 -8.122 1.00 85.12 189 LEU A CA 1
ATOM 1515 C C . LEU A 1 189 ? 8.238 9.869 -6.782 1.00 85.12 189 LEU A C 1
ATOM 1517 O O . LEU A 1 189 ? 7.751 9.351 -5.776 1.00 85.12 189 LEU A O 1
ATOM 1521 N N . ALA A 1 190 ? 9.368 10.588 -6.752 1.00 85.75 190 ALA A N 1
ATOM 1522 C CA . ALA A 1 190 ? 10.188 10.841 -5.565 1.00 85.75 190 ALA A CA 1
ATOM 1523 C C . ALA A 1 190 ? 10.831 9.582 -4.934 1.00 85.75 190 ALA A C 1
ATOM 1525 O O . ALA A 1 190 ? 10.976 9.477 -3.714 1.00 85.75 190 ALA A O 1
ATOM 1526 N N . TRP A 1 191 ? 11.260 8.628 -5.763 1.00 84.25 191 TRP A N 1
ATOM 1527 C CA . TRP A 1 191 ? 12.026 7.451 -5.333 1.00 84.25 191 TRP A CA 1
ATOM 1528 C C . TRP A 1 191 ? 13.524 7.704 -5.107 1.00 84.25 191 TRP A C 1
ATOM 1530 O O . TRP A 1 191 ? 14.138 7.008 -4.295 1.00 84.25 191 TRP A O 1
ATOM 1540 N N . GLY A 1 192 ? 14.075 8.725 -5.756 1.00 85.56 192 GLY A N 1
ATOM 1541 C CA . GLY A 1 192 ? 15.499 9.040 -5.872 1.00 85.56 192 GLY A CA 1
ATOM 1542 C C . GLY A 1 192 ? 15.963 8.996 -7.332 1.00 85.56 192 GLY A C 1
ATOM 1543 O O . GLY A 1 192 ? 15.324 8.363 -8.172 1.00 85.56 192 GLY A O 1
ATOM 1544 N N . ASP A 1 193 ? 17.069 9.674 -7.647 1.00 89.00 193 ASP A N 1
ATOM 1545 C CA . ASP A 1 193 ? 17.757 9.470 -8.926 1.00 89.00 193 ASP A CA 1
ATOM 1546 C C . ASP A 1 193 ? 18.623 8.212 -8.810 1.00 89.00 193 ASP A C 1
ATOM 1548 O O . ASP A 1 193 ? 19.534 8.144 -7.983 1.00 89.00 193 ASP A O 1
ATOM 1552 N N . TRP A 1 194 ? 18.345 7.199 -9.633 1.00 90.25 194 TRP A N 1
ATOM 1553 C CA . TRP A 1 194 ? 19.087 5.938 -9.607 1.00 90.25 194 TRP A CA 1
ATOM 1554 C C . TRP A 1 194 ? 20.584 6.138 -9.888 1.00 90.25 194 TRP A C 1
ATOM 1556 O O . TRP A 1 194 ? 21.395 5.321 -9.453 1.00 90.25 194 TRP A O 1
ATOM 1566 N N . ARG A 1 195 ? 20.964 7.230 -10.569 1.00 91.62 195 ARG A N 1
ATOM 1567 C CA . ARG A 1 195 ? 22.363 7.594 -10.857 1.00 91.62 195 ARG A CA 1
ATOM 1568 C C . ARG A 1 195 ? 23.141 7.985 -9.606 1.00 91.62 195 ARG A C 1
ATOM 1570 O O . ARG A 1 195 ? 24.360 7.868 -9.590 1.00 91.62 195 ARG A O 1
ATOM 1577 N N . GLU A 1 196 ? 22.436 8.419 -8.567 1.00 91.44 196 GLU A N 1
ATOM 1578 C CA . GLU A 1 196 ? 22.987 8.714 -7.242 1.00 91.44 196 GLU A CA 1
ATOM 1579 C C . GLU A 1 196 ? 22.912 7.491 -6.308 1.00 91.44 196 GLU A C 1
ATOM 1581 O O . GLU A 1 196 ? 23.172 7.589 -5.108 1.00 91.44 196 GLU A O 1
ATOM 1586 N N . GLY A 1 197 ? 22.542 6.327 -6.851 1.00 89.69 197 GLY A N 1
ATOM 1587 C CA . GLY A 1 197 ? 22.431 5.080 -6.113 1.00 89.69 197 GLY A CA 1
ATOM 1588 C C . GLY A 1 197 ? 23.757 4.599 -5.517 1.00 89.69 197 GLY A C 1
ATOM 1589 O O . GLY A 1 197 ? 24.859 4.970 -5.929 1.00 89.69 197 GLY A O 1
ATOM 1590 N N . VAL A 1 198 ? 23.649 3.702 -4.538 1.00 90.00 198 VAL A N 1
ATOM 1591 C CA . VAL A 1 198 ? 24.812 3.063 -3.913 1.00 90.00 198 VAL A CA 1
ATOM 1592 C C . VAL A 1 198 ? 25.558 2.221 -4.955 1.00 90.00 198 VAL A C 1
ATOM 1594 O O . VAL A 1 198 ? 24.942 1.444 -5.679 1.00 90.00 198 VAL A O 1
ATOM 1597 N N . ASN A 1 199 ? 26.888 2.335 -4.989 1.00 92.06 199 ASN A N 1
ATOM 1598 C CA . ASN A 1 199 ? 27.778 1.608 -5.909 1.00 92.06 199 ASN A CA 1
ATOM 1599 C C . ASN A 1 199 ? 27.596 1.935 -7.406 1.00 92.06 199 ASN A C 1
ATOM 1601 O O . ASN A 1 199 ? 27.921 1.108 -8.257 1.00 92.06 199 ASN A O 1
ATOM 1605 N N . ILE A 1 200 ? 27.125 3.138 -7.744 1.00 94.81 200 ILE A N 1
ATOM 1606 C CA . ILE A 1 200 ? 27.141 3.637 -9.124 1.00 94.81 200 ILE A CA 1
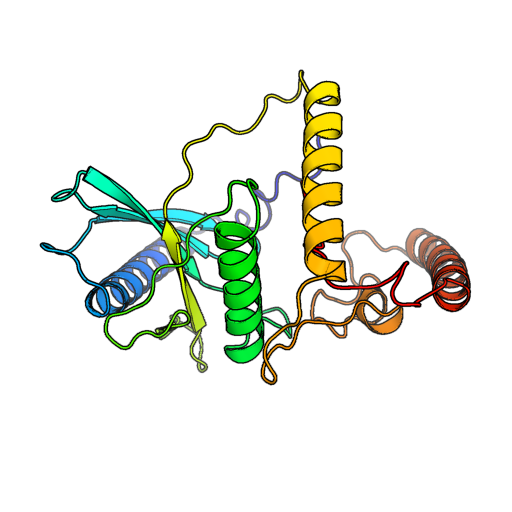ATOM 1607 C C . ILE A 1 200 ? 28.495 4.301 -9.411 1.00 94.81 200 ILE A C 1
ATOM 1609 O O . ILE A 1 200 ? 28.679 5.502 -9.222 1.00 94.81 200 ILE A O 1
ATOM 1613 N N . ASP A 1 201 ? 29.473 3.501 -9.838 1.00 95.56 201 ASP A N 1
ATOM 1614 C CA . ASP A 1 201 ? 30.732 4.017 -10.382 1.00 95.56 201 ASP A CA 1
ATOM 1615 C C . ASP A 1 201 ? 30.602 4.393 -11.872 1.00 95.56 201 ASP A C 1
ATOM 1617 O O . ASP A 1 201 ? 29.537 4.276 -12.481 1.00 95.56 201 ASP A O 1
ATOM 1621 N N . ALA A 1 202 ? 31.690 4.873 -12.481 1.00 96.19 202 ALA A N 1
ATOM 1622 C CA . ALA A 1 202 ? 31.677 5.316 -13.875 1.00 96.19 202 ALA A CA 1
ATOM 1623 C C . ALA A 1 202 ? 31.341 4.190 -14.875 1.00 96.19 202 ALA A C 1
ATOM 1625 O O . ALA A 1 202 ? 30.728 4.456 -15.912 1.00 96.19 202 ALA A O 1
ATOM 1626 N N . GLU A 1 203 ? 31.731 2.945 -14.584 1.00 96.81 203 GLU A N 1
ATOM 1627 C CA . GLU A 1 203 ? 31.455 1.800 -15.453 1.00 96.81 203 GLU A CA 1
ATOM 1628 C C . GLU A 1 203 ? 29.982 1.392 -15.347 1.00 96.81 203 GLU A C 1
ATOM 1630 O O . GLU A 1 203 ? 29.299 1.268 -16.371 1.00 96.81 203 GLU A O 1
ATOM 1635 N N . ALA A 1 204 ? 29.476 1.266 -14.117 1.00 96.12 204 ALA A N 1
ATOM 1636 C CA . ALA A 1 204 ? 28.073 0.988 -13.838 1.00 96.12 204 ALA A CA 1
ATOM 1637 C C . ALA A 1 204 ? 27.164 2.069 -14.435 1.00 96.12 204 ALA A C 1
ATOM 1639 O O . ALA A 1 204 ? 26.195 1.743 -15.123 1.00 96.12 204 ALA A O 1
ATOM 1640 N N . LEU A 1 205 ? 27.508 3.348 -14.251 1.00 95.94 205 LEU A N 1
ATOM 1641 C CA . LEU A 1 205 ? 26.760 4.476 -14.802 1.00 95.94 205 LEU A CA 1
ATOM 1642 C C . LEU A 1 205 ? 26.651 4.379 -16.326 1.00 95.94 205 LEU A C 1
ATOM 1644 O O . LEU A 1 205 ? 25.550 4.446 -16.872 1.00 95.94 205 LEU A O 1
ATOM 1648 N N . HIS A 1 206 ? 27.771 4.165 -17.020 1.00 96.38 206 HIS A N 1
ATOM 1649 C CA . HIS A 1 206 ? 27.777 4.067 -18.478 1.00 96.38 206 HIS A CA 1
ATOM 1650 C C . HIS A 1 206 ? 26.976 2.854 -18.984 1.00 96.38 206 HIS A C 1
ATOM 1652 O O . HIS A 1 206 ? 26.246 2.953 -19.976 1.00 96.38 206 HIS A O 1
ATOM 1658 N N . LEU A 1 207 ? 27.073 1.703 -18.309 1.00 96.50 207 LEU A N 1
ATOM 1659 C CA . LEU A 1 207 ? 26.295 0.515 -18.660 1.00 96.50 207 LEU A CA 1
ATOM 1660 C C . LEU A 1 207 ? 24.788 0.743 -18.469 1.00 96.50 207 LEU A C 1
ATOM 1662 O O . LEU A 1 207 ? 24.001 0.436 -19.368 1.00 96.50 207 LEU A O 1
ATOM 1666 N N . LEU A 1 208 ? 24.391 1.298 -17.325 1.00 95.44 208 LEU A N 1
ATOM 1667 C CA . LEU A 1 208 ? 22.989 1.524 -16.986 1.00 95.44 208 LEU A CA 1
ATOM 1668 C C . LEU A 1 208 ? 22.360 2.627 -17.843 1.00 95.44 208 LEU A C 1
ATOM 1670 O O . LEU A 1 208 ? 21.229 2.456 -18.279 1.00 95.44 208 LEU A O 1
ATOM 1674 N N . GLN A 1 209 ? 23.092 3.682 -18.212 1.00 94.88 209 GLN A N 1
ATOM 1675 C CA . GLN A 1 209 ? 22.614 4.700 -19.165 1.00 94.88 209 GLN A CA 1
ATOM 1676 C C . GLN A 1 209 ? 22.338 4.115 -20.560 1.00 94.88 209 GLN A C 1
ATOM 1678 O O . GLN A 1 209 ? 21.363 4.469 -21.232 1.00 94.88 209 GLN A O 1
ATOM 1683 N N . ARG A 1 210 ? 23.173 3.169 -21.011 1.00 96.50 210 ARG A N 1
ATOM 1684 C CA . ARG A 1 210 ? 22.907 2.432 -22.256 1.00 96.50 210 ARG A CA 1
ATOM 1685 C C . ARG A 1 210 ? 21.654 1.566 -22.134 1.00 96.50 210 ARG A C 1
ATOM 1687 O O . ARG A 1 210 ? 20.881 1.501 -23.089 1.00 96.50 210 ARG A O 1
ATOM 1694 N N . ALA A 1 211 ? 21.450 0.913 -20.988 1.00 95.56 211 ALA A N 1
ATOM 1695 C CA . ALA A 1 211 ? 20.243 0.132 -20.724 1.00 95.56 211 ALA A CA 1
ATOM 1696 C C . ALA A 1 211 ? 18.992 1.025 -20.671 1.00 95.56 211 ALA A C 1
ATOM 1698 O O . ALA A 1 211 ? 18.006 0.714 -21.334 1.00 95.56 211 ALA A O 1
ATOM 1699 N N . GLU A 1 212 ? 19.063 2.164 -19.984 1.00 94.25 212 GLU A N 1
ATOM 1700 C CA . GLU A 1 212 ? 18.012 3.181 -19.909 1.00 94.25 212 GLU A CA 1
ATOM 1701 C C . GLU A 1 212 ? 17.585 3.648 -21.305 1.00 94.25 212 GLU A C 1
ATOM 1703 O O . GLU A 1 212 ? 16.400 3.635 -21.618 1.00 94.25 212 GLU A O 1
ATOM 1708 N N . THR A 1 213 ? 18.541 3.939 -22.195 1.00 93.75 213 THR A N 1
ATOM 1709 C CA . THR A 1 213 ? 18.253 4.324 -23.591 1.00 93.75 213 THR A CA 1
ATOM 1710 C C . THR A 1 213 ? 17.479 3.233 -24.349 1.00 93.75 213 THR A C 1
ATOM 1712 O O . THR A 1 213 ? 16.623 3.515 -25.188 1.00 93.75 213 THR A O 1
ATOM 1715 N N . VAL A 1 214 ? 17.783 1.955 -24.092 1.00 95.56 214 VAL A N 1
ATOM 1716 C CA . VAL A 1 214 ? 17.056 0.826 -24.697 1.00 95.56 214 VAL A CA 1
ATOM 1717 C C . VAL A 1 214 ? 15.659 0.685 -24.095 1.00 95.56 214 VAL A C 1
ATOM 1719 O O . VAL A 1 214 ? 14.716 0.455 -24.849 1.00 95.56 214 VAL A O 1
ATOM 1722 N N . ILE A 1 215 ? 15.530 0.819 -22.774 1.00 93.94 215 ILE A N 1
ATOM 1723 C CA . ILE A 1 215 ? 14.252 0.747 -22.056 1.00 93.94 215 ILE A CA 1
ATOM 1724 C C . ILE A 1 215 ? 13.323 1.866 -22.529 1.00 93.94 215 ILE A C 1
ATOM 1726 O O . ILE A 1 215 ? 12.199 1.569 -22.917 1.00 93.94 215 ILE A O 1
ATOM 1730 N N . HIS A 1 216 ? 13.810 3.108 -22.585 1.00 91.69 216 HIS A N 1
ATOM 1731 C CA . HIS A 1 216 ? 13.041 4.280 -23.002 1.00 91.69 216 HIS A CA 1
ATOM 1732 C C . HIS A 1 216 ? 12.390 4.071 -24.367 1.00 91.69 216 HIS A C 1
ATOM 1734 O O . HIS A 1 216 ? 11.171 4.065 -24.476 1.00 91.69 216 HIS A O 1
ATOM 1740 N N . ARG A 1 217 ? 13.201 3.751 -25.379 1.00 91.81 217 ARG A N 1
ATOM 1741 C CA . ARG A 1 217 ? 12.719 3.471 -26.736 1.00 91.81 217 ARG A CA 1
ATOM 1742 C C . ARG A 1 217 ? 11.674 2.354 -26.772 1.00 91.81 217 ARG A C 1
ATOM 1744 O O . ARG A 1 217 ? 10.681 2.467 -27.471 1.00 91.81 217 ARG A O 1
ATOM 1751 N N . ARG A 1 218 ? 11.884 1.263 -26.024 1.00 93.75 218 ARG A N 1
ATOM 1752 C CA . ARG A 1 218 ? 10.923 0.146 -25.997 1.00 93.75 218 ARG A CA 1
ATOM 1753 C C . ARG A 1 218 ? 9.599 0.523 -25.340 1.00 93.75 218 ARG A C 1
ATOM 1755 O O . ARG A 1 218 ? 8.579 -0.023 -25.735 1.00 93.75 218 ARG A O 1
ATOM 1762 N N . LEU A 1 219 ? 9.629 1.387 -24.327 1.00 91.81 219 LEU A N 1
ATOM 1763 C CA . LEU A 1 219 ? 8.423 1.882 -23.670 1.00 91.81 219 LEU A CA 1
ATOM 1764 C C . LEU A 1 219 ? 7.699 2.926 -24.531 1.00 91.81 219 LEU A C 1
ATOM 1766 O O . LEU A 1 219 ? 6.476 2.919 -24.549 1.00 91.81 219 LEU A O 1
ATOM 1770 N N . GLU A 1 220 ? 8.423 3.768 -25.276 1.00 88.69 220 GLU A N 1
ATOM 1771 C CA . GLU A 1 220 ? 7.835 4.681 -26.272 1.00 88.69 220 GLU A CA 1
ATOM 1772 C C . GLU A 1 220 ? 7.133 3.922 -27.408 1.00 88.69 220 GLU A C 1
ATOM 1774 O O . GLU A 1 220 ? 6.083 4.350 -27.878 1.00 88.69 220 GLU A O 1
ATOM 1779 N N . ASP A 1 221 ? 7.693 2.782 -27.821 1.00 90.06 221 ASP A N 1
ATOM 1780 C CA . ASP A 1 221 ? 7.117 1.908 -28.849 1.00 90.06 221 ASP A CA 1
ATOM 1781 C C . ASP A 1 221 ? 5.991 0.995 -28.311 1.00 90.06 221 ASP A C 1
ATOM 1783 O O . ASP A 1 221 ? 5.347 0.282 -29.088 1.00 90.06 221 ASP A O 1
ATOM 1787 N N . ALA A 1 222 ? 5.770 0.950 -26.991 1.00 89.75 222 ALA A N 1
ATOM 1788 C CA . ALA A 1 222 ? 4.788 0.060 -26.381 1.00 89.75 222 ALA A CA 1
ATOM 1789 C C . ALA A 1 222 ? 3.354 0.553 -26.620 1.00 89.75 222 ALA A C 1
ATOM 1791 O O . ALA A 1 222 ? 3.056 1.745 -26.552 1.00 89.75 222 ALA A O 1
ATOM 1792 N N . ASP A 1 223 ? 2.433 -0.383 -26.855 1.00 89.94 223 ASP A N 1
ATOM 1793 C CA . ASP A 1 223 ? 1.016 -0.053 -26.979 1.00 89.94 223 ASP A CA 1
ATOM 1794 C C . ASP A 1 223 ? 0.427 0.302 -25.608 1.00 89.94 223 ASP A C 1
ATOM 1796 O O . ASP A 1 223 ? 0.306 -0.552 -24.729 1.00 89.94 223 ASP A O 1
ATOM 1800 N N . VAL A 1 224 ? 0.041 1.568 -25.448 1.00 89.56 224 VAL A N 1
ATOM 1801 C CA . VAL A 1 224 ? -0.627 2.099 -24.250 1.00 89.56 224 VAL A CA 1
ATOM 1802 C C . VAL A 1 224 ? -2.148 2.206 -24.413 1.00 89.56 224 VAL A C 1
ATOM 1804 O O . VAL A 1 224 ? -2.817 2.948 -23.694 1.00 89.56 224 VAL A O 1
ATOM 1807 N N . GLY A 1 225 ? -2.718 1.477 -25.375 1.00 89.38 225 GLY A N 1
ATOM 1808 C CA . GLY A 1 225 ? -4.159 1.329 -25.530 1.00 89.38 225 GLY A CA 1
ATOM 1809 C C . GLY A 1 225 ? -4.814 0.615 -24.343 1.00 89.38 225 GLY A C 1
ATOM 1810 O O . GLY A 1 225 ? -4.173 -0.107 -23.582 1.00 89.38 225 GLY A O 1
ATOM 1811 N N . SER A 1 226 ? -6.134 0.757 -24.217 1.00 84.00 226 SER A N 1
ATOM 1812 C CA . SER A 1 226 ? -6.926 0.235 -23.087 1.00 84.00 226 SER A CA 1
ATOM 1813 C C . SER A 1 226 ? -6.887 -1.288 -22.895 1.00 84.00 226 SER A C 1
ATOM 1815 O O . SER A 1 226 ? -7.310 -1.783 -21.853 1.00 84.00 226 SER A O 1
ATOM 1817 N N . GLY A 1 227 ? -6.400 -2.044 -23.884 1.00 87.88 227 GLY A N 1
ATOM 1818 C CA . GLY A 1 227 ? -6.165 -3.486 -23.760 1.00 87.88 227 GLY A CA 1
ATOM 1819 C C . GLY A 1 227 ? -4.816 -3.855 -23.135 1.00 87.88 227 GLY A C 1
ATOM 1820 O O . GLY A 1 227 ? -4.664 -4.980 -22.671 1.00 87.88 227 GLY A O 1
ATOM 1821 N N . ASN A 1 228 ? -3.856 -2.926 -23.124 1.00 89.69 228 ASN A N 1
ATOM 1822 C CA . ASN A 1 228 ? -2.456 -3.167 -22.762 1.00 89.69 228 ASN A CA 1
ATOM 1823 C C . ASN A 1 228 ? -1.946 -2.234 -21.649 1.00 89.69 228 ASN A C 1
ATOM 1825 O O . ASN A 1 228 ? -0.892 -2.493 -21.069 1.00 89.69 228 ASN A O 1
ATOM 1829 N N . TYR A 1 229 ? -2.703 -1.187 -21.311 1.00 93.75 229 TYR A N 1
ATOM 1830 C CA . TYR A 1 229 ? -2.378 -0.237 -20.253 1.00 93.75 229 TYR A CA 1
ATOM 1831 C C . TYR A 1 229 ? -3.618 0.122 -19.432 1.00 93.75 229 TYR A C 1
ATOM 1833 O O . TYR A 1 229 ? -4.697 0.366 -19.974 1.00 93.75 229 TYR A O 1
ATOM 1841 N N . GLY A 1 230 ? -3.461 0.166 -18.111 1.00 94.62 230 GLY A N 1
ATOM 1842 C CA . GLY A 1 230 ? -4.550 0.442 -17.184 1.00 94.62 230 GLY A CA 1
ATOM 1843 C C . GLY A 1 230 ? -4.102 0.400 -15.728 1.00 94.62 230 GLY A C 1
ATOM 1844 O O . GLY A 1 230 ? -2.909 0.379 -15.423 1.00 94.62 230 GLY A O 1
ATOM 1845 N N . LEU A 1 231 ? -5.078 0.394 -14.822 1.00 96.62 231 LEU A N 1
ATOM 1846 C CA . LEU A 1 231 ? -4.832 0.322 -13.386 1.00 96.62 231 LEU A CA 1
ATOM 1847 C C . LEU A 1 231 ? -4.237 -1.041 -12.997 1.00 96.62 231 LEU A C 1
ATOM 1849 O O . LEU A 1 231 ? -4.750 -2.093 -13.375 1.00 96.62 231 LEU A O 1
ATOM 1853 N N . ILE A 1 232 ? -3.161 -1.005 -12.215 1.00 96.12 232 ILE A N 1
ATOM 1854 C CA . ILE A 1 232 ? -2.433 -2.179 -11.729 1.00 96.12 232 ILE A CA 1
ATOM 1855 C C . ILE A 1 232 ? -2.079 -2.006 -10.249 1.00 96.12 232 ILE A C 1
ATOM 1857 O O . ILE A 1 232 ? -2.032 -0.886 -9.742 1.00 96.12 232 ILE A O 1
ATOM 1861 N N . HIS A 1 233 ? -1.755 -3.109 -9.569 1.00 96.19 233 HIS A N 1
ATOM 1862 C CA . HIS A 1 233 ? -1.188 -3.064 -8.215 1.00 96.19 233 HIS A CA 1
ATOM 1863 C C . HIS A 1 233 ? 0.232 -2.469 -8.198 1.00 96.19 233 HIS A C 1
ATOM 1865 O O . HIS A 1 233 ? 0.605 -1.800 -7.242 1.00 96.19 233 HIS A O 1
ATOM 1871 N N . ALA A 1 234 ? 1.024 -2.721 -9.246 1.00 92.44 234 ALA A N 1
ATOM 1872 C CA . ALA A 1 234 ? 2.416 -2.276 -9.409 1.00 92.44 234 ALA A CA 1
ATOM 1873 C C . ALA A 1 234 ? 3.446 -2.796 -8.378 1.00 92.44 234 ALA A C 1
ATOM 1875 O O . ALA A 1 234 ? 4.595 -2.371 -8.435 1.00 92.44 234 ALA A O 1
ATOM 1876 N N . ASP A 1 235 ? 3.076 -3.722 -7.483 1.00 91.19 235 ASP A N 1
ATOM 1877 C CA . ASP A 1 235 ? 3.988 -4.269 -6.458 1.00 91.19 235 ASP A CA 1
ATOM 1878 C C . ASP A 1 235 ? 3.508 -5.620 -5.873 1.00 91.19 235 ASP A C 1
ATOM 1880 O O . ASP A 1 235 ? 3.355 -5.783 -4.665 1.00 91.19 235 ASP A O 1
ATOM 1884 N N . LEU A 1 236 ? 3.183 -6.588 -6.738 1.00 88.19 236 LEU A N 1
ATOM 1885 C CA . LEU A 1 236 ? 2.803 -7.943 -6.309 1.00 88.19 236 LEU A CA 1
ATOM 1886 C C . LEU A 1 236 ? 4.062 -8.796 -6.109 1.00 88.19 236 LEU A C 1
ATOM 1888 O O . LEU A 1 236 ? 4.793 -9.030 -7.074 1.00 88.19 236 LEU A O 1
ATOM 1892 N N . ARG A 1 237 ? 4.297 -9.249 -4.873 1.00 83.38 237 ARG A N 1
ATOM 1893 C CA . ARG A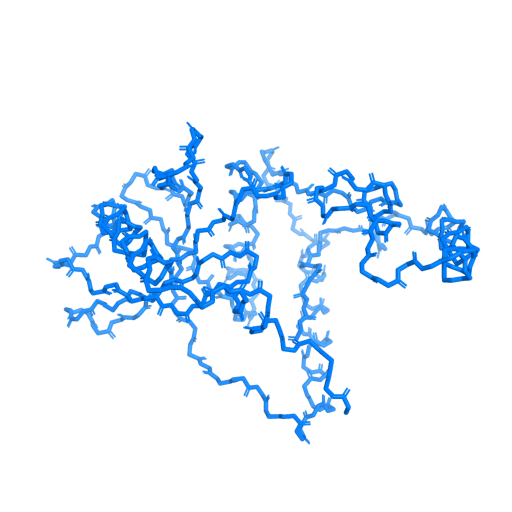 1 237 ? 5.490 -9.996 -4.449 1.00 83.38 237 ARG A CA 1
ATOM 1894 C C . ARG A 1 237 ? 5.134 -11.336 -3.819 1.00 83.38 237 ARG A C 1
ATOM 1896 O O . ARG A 1 237 ? 4.064 -11.415 -3.174 1.00 83.38 237 ARG A O 1
#

Foldseek 3Di:
DDDDPVVVPPPPDPDPVVVVVVVVLVVVVLVQVQVVCVLADAPDRWDWDWDDDDQWTKIWTQRPVVRFIKIKTWGPVQWPQQDQLSVQLVLQLQCLCVVVHPDDGWNWDAGPVRDQKDWTDRPPDPGTIIMGMTGDDDDDDDDPVCVVVVVVVLVVSQVVSLVCFLVDDGDPSRDHDDDALCVPQVCPGNPDHCCPPPPNDPVNNVVVVVVSVVVNVVRVVDDCDSVRHTDGPVDRD

Sequence (237 aa):
MSLYRERDAYLIMQNVGVNEVMISTHDEMKQQIKELLRQYEFAAPPEVSYLTASENQIYIVNDHDSGNRYVVRINSGRLAYHNAEQIHSEMMWLDALSRDTDIIVPRVLAAKDGSWVQELSVPGKDKPGYAVAYSFLEGVEPPENELLSGFERLGTISAHMHAHATRWVPPEDFSRPTWTPEAILNNQLAWGDWREGVNIDAEALHLLQRAETVIHRRLEDADVGSGNYGLIHADLR